Protein AF-A0A914MEF2-F1 (afdb_monomer_lite)

Sequence (233 aa):
MNSDQLFCLLHSEQFFHDALLCRVFDAVESPFDLIRLRRVCKKAAEYVRNKISCVTELDVRRVKFETLSATSTTSSCSLSNSCSADNTCTSAIVEGELWHTHPSGCKVLGRITDLIMEEEDLKEENEKSDKKDPKFRLEILVDEQWTSREIAVLCSLIGEFRINLNRISLDAPIFELIVAKLASIDLDRWFAYQCFVKAVDECQMNAALNKLAAQLQQQQQASSCKLLKKNFP

Secondary structure (DSSP, 8-state):
--HHHHHHHHHS-----HHHHHHHHHT---HHHHHHHTTT-HHHHHHHHHHHHTEEEEEEEEE-HHHHHHTTTTS---------------EEEETTEEEEEPTT--SEEEEEEE-----------------PPP-EEEEEEEETT--HHHHHHHHHHHHHHTTS-SEEEE-HHHHHHHHHHHTT--HHHHHHHHHHHHHHHHHHHHHHHHHHHHHHHHHHHHHHHHHHTTS--

Radius of gyration: 27.35 Å; chains: 1; bounding box: 73×42×95 Å

Foldseek 3Di:
DDLVVVLVVLPPPDDDDLVVVLVVLVPPFALQSLVVQLPRDPSSVVSSLLVLLQEAAEAEEEDAVVVQQVVPVPDDDDPDPDDDPDQDDQWDQGPNDIWGDNSVRAQKTKGKAWPPPPPPDDDDDDDDPPPPRTHIYMYMYHYNPHDPVNLVVVVVSCVSNVNNYPYYHYDPVNVQQVVCVVVVNDVVNVVVVVVVVVVVVVVVVVVVVVVVVVVVVVVVVVVVVVVVVVPDD

Organism: Meloidogyne incognita (NCBI:txid6306)

Structure (mmCIF, N/CA/C/O backbone):
data_AF-A0A914MEF2-F1
#
_entry.id   AF-A0A914MEF2-F1
#
loop_
_atom_site.group_PDB
_atom_site.id
_atom_site.type_symbol
_atom_site.label_atom_id
_atom_site.label_alt_id
_atom_site.label_comp_id
_atom_site.label_asym_id
_atom_site.label_entity_id
_atom_site.label_seq_id
_atom_site.pdbx_PDB_ins_code
_atom_site.Cartn_x
_atom_site.Cartn_y
_atom_site.Cartn_z
_atom_site.occupancy
_atom_site.B_iso_or_equiv
_atom_site.auth_seq_id
_atom_site.auth_comp_id
_atom_site.auth_asym_id
_atom_site.auth_atom_id
_atom_site.pdbx_PDB_model_num
ATOM 1 N N . MET A 1 1 ? -18.423 -10.882 7.258 1.00 49.03 1 MET A N 1
ATOM 2 C CA . MET A 1 1 ? -19.459 -9.887 7.627 1.00 49.03 1 MET A CA 1
ATOM 3 C C . MET A 1 1 ? -19.169 -8.632 6.817 1.00 49.03 1 MET A C 1
ATOM 5 O O . MET A 1 1 ? -18.014 -8.234 6.805 1.00 49.03 1 MET A O 1
ATOM 9 N N . ASN A 1 2 ? -20.124 -8.071 6.070 1.00 56.09 2 ASN A N 1
ATOM 10 C CA . ASN A 1 2 ? -19.832 -6.897 5.231 1.00 56.09 2 ASN A CA 1
ATOM 11 C C . ASN A 1 2 ? -19.679 -5.638 6.114 1.00 56.09 2 ASN A C 1
ATOM 13 O O . ASN A 1 2 ? -20.389 -5.519 7.118 1.00 56.09 2 ASN A O 1
ATOM 17 N N . SER A 1 3 ? -18.772 -4.719 5.769 1.00 59.00 3 SER A N 1
ATOM 18 C CA . SER A 1 3 ? -18.436 -3.543 6.591 1.00 59.00 3 SER A CA 1
ATOM 19 C C . SER A 1 3 ? -19.649 -2.645 6.864 1.00 59.00 3 SER A C 1
ATOM 21 O O . SER A 1 3 ? -19.765 -2.086 7.955 1.00 59.00 3 SER A O 1
ATOM 23 N N . ASP A 1 4 ? -20.617 -2.613 5.948 1.00 64.38 4 ASP A N 1
ATOM 24 C CA . ASP A 1 4 ? -21.873 -1.871 6.109 1.00 64.38 4 ASP A CA 1
ATOM 25 C C . ASP A 1 4 ? -22.799 -2.472 7.187 1.00 64.38 4 ASP A C 1
ATOM 27 O O . ASP A 1 4 ? -23.422 -1.738 7.953 1.00 64.38 4 ASP A O 1
ATOM 31 N N . GLN A 1 5 ? -22.845 -3.803 7.328 1.00 65.94 5 GLN A N 1
ATOM 32 C CA . GLN A 1 5 ? -23.636 -4.458 8.384 1.00 65.94 5 GLN A CA 1
ATOM 33 C C . GLN A 1 5 ? -23.026 -4.220 9.769 1.00 65.94 5 GLN A C 1
ATOM 35 O O . GLN A 1 5 ? -23.741 -4.044 10.756 1.00 65.94 5 GLN A O 1
ATOM 40 N N . LEU A 1 6 ? -21.693 -4.183 9.831 1.00 66.94 6 LEU A N 1
ATOM 41 C CA . LEU A 1 6 ? -20.942 -3.872 11.043 1.00 66.94 6 LEU A CA 1
ATOM 42 C C . LEU A 1 6 ? -21.191 -2.416 11.472 1.00 66.94 6 LEU A C 1
ATOM 44 O O . LEU A 1 6 ? -21.378 -2.145 12.657 1.00 66.94 6 LEU A O 1
ATOM 48 N N . PHE A 1 7 ? -21.300 -1.498 10.508 1.00 67.00 7 PHE A N 1
ATOM 49 C CA . PHE A 1 7 ? -21.634 -0.095 10.755 1.00 67.00 7 PHE A CA 1
ATOM 50 C C . PHE A 1 7 ? -23.023 0.074 11.386 1.00 67.00 7 PHE A C 1
ATOM 52 O O . PHE A 1 7 ? -23.167 0.805 12.365 1.00 67.00 7 PHE A O 1
ATOM 59 N N . CYS A 1 8 ? -24.036 -0.637 10.879 1.00 64.44 8 CYS A N 1
ATOM 60 C CA . CYS A 1 8 ? -25.388 -0.600 11.443 1.00 64.44 8 CYS A CA 1
ATOM 61 C C . CYS A 1 8 ? -25.446 -1.150 12.877 1.00 64.44 8 CYS A C 1
ATOM 63 O O . CYS A 1 8 ? -26.119 -0.564 13.723 1.00 64.44 8 CYS A O 1
ATOM 65 N N . LEU A 1 9 ? -24.714 -2.231 13.167 1.00 66.00 9 LEU A N 1
ATOM 66 C CA . LEU A 1 9 ? -24.670 -2.840 14.503 1.00 66.00 9 LEU A CA 1
ATOM 67 C C . LEU A 1 9 ? -23.956 -1.962 15.538 1.00 66.00 9 LEU A C 1
ATOM 69 O O . LEU A 1 9 ? -24.370 -1.917 16.693 1.00 66.00 9 LEU A O 1
ATOM 73 N N . LEU A 1 10 ? -22.906 -1.240 15.137 1.00 64.44 10 LEU A N 1
ATOM 74 C CA . LEU A 1 10 ? -22.187 -0.328 16.034 1.00 64.44 10 LEU A CA 1
ATOM 75 C C . LEU A 1 10 ? -22.977 0.944 16.364 1.00 64.44 10 LEU A C 1
ATOM 77 O O . LEU A 1 10 ? -22.693 1.586 17.374 1.00 64.44 10 LEU A O 1
ATOM 81 N N . HIS A 1 11 ? -23.940 1.318 15.519 1.00 65.81 11 HIS A N 1
ATOM 82 C CA . HIS A 1 11 ? -24.746 2.525 15.704 1.00 65.81 11 HIS A CA 1
ATOM 83 C C . HIS A 1 11 ? -25.978 2.310 16.594 1.00 65.81 11 HIS A C 1
ATOM 85 O O . HIS A 1 11 ? -26.529 3.281 17.114 1.00 65.81 11 HIS A O 1
ATOM 91 N N . SER A 1 12 ? -26.408 1.061 16.791 1.00 61.50 12 SER A N 1
ATOM 92 C CA . SER A 1 12 ? -27.369 0.714 17.837 1.00 61.50 12 SER A CA 1
ATOM 93 C C . SER A 1 12 ? -26.642 0.662 19.182 1.00 61.50 12 SER A C 1
ATOM 95 O O . SER A 1 12 ? -25.824 -0.227 19.390 1.00 61.50 12 SER A O 1
ATOM 97 N N . GLU A 1 13 ? -26.923 1.605 20.088 1.00 50.75 13 GLU A N 1
ATOM 98 C CA . GLU A 1 13 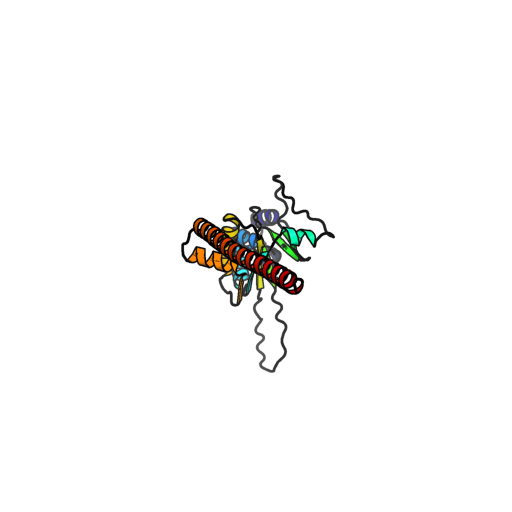? -26.319 1.761 21.430 1.00 50.75 13 GLU A CA 1
ATOM 99 C C . GLU A 1 13 ? -26.626 0.605 22.416 1.00 50.75 13 GLU A C 1
ATOM 101 O O . GLU A 1 13 ? -26.929 0.818 23.589 1.00 50.75 13 GLU A O 1
ATOM 106 N N . GLN A 1 14 ? -26.582 -0.650 21.977 1.00 58.22 14 GLN A N 1
ATOM 107 C CA . GLN A 1 14 ? -26.696 -1.792 22.874 1.00 58.22 14 GLN A CA 1
ATOM 108 C C . GLN A 1 14 ? -25.316 -2.164 23.417 1.00 58.22 14 GLN A C 1
ATOM 110 O O . GLN A 1 14 ? -24.332 -2.223 22.683 1.00 58.22 14 GLN A O 1
ATOM 115 N N . PHE A 1 15 ? -25.269 -2.380 24.734 1.00 57.88 15 PHE A N 1
ATOM 116 C CA . PHE A 1 15 ? -24.113 -2.740 25.556 1.00 57.88 15 PHE A CA 1
ATOM 117 C C . PHE A 1 15 ? -23.362 -3.973 25.020 1.00 57.88 15 PHE A C 1
ATOM 119 O O . PHE A 1 15 ? -23.483 -5.075 25.553 1.00 57.88 15 PHE A O 1
ATOM 126 N N . PHE A 1 16 ? -22.546 -3.816 23.982 1.00 64.75 16 PHE A N 1
ATOM 127 C CA . PHE A 1 16 ? -21.547 -4.824 23.668 1.00 64.75 16 PHE A CA 1
ATOM 128 C C . PHE A 1 16 ? -20.402 -4.697 24.667 1.00 64.75 16 PHE A C 1
ATOM 130 O O . PHE A 1 16 ? -19.783 -3.642 24.810 1.00 64.75 16 PHE A O 1
ATOM 137 N N . HIS A 1 17 ? -20.135 -5.792 25.376 1.00 79.44 17 HIS A N 1
ATOM 138 C CA . HIS A 1 17 ? -18.978 -5.906 26.253 1.00 79.44 17 HIS A CA 1
ATOM 139 C C . HIS A 1 17 ? -17.704 -5.649 25.434 1.00 79.44 17 HIS A C 1
ATOM 141 O O . HIS A 1 17 ? -17.579 -6.174 24.326 1.00 79.44 17 HIS A O 1
ATOM 147 N N . ASP A 1 18 ? -16.747 -4.888 25.974 1.00 79.56 18 ASP A N 1
ATOM 148 C CA . ASP A 1 18 ? -15.552 -4.461 25.222 1.00 79.56 18 ASP A CA 1
ATOM 149 C C . ASP A 1 18 ? -14.784 -5.636 24.586 1.00 79.56 18 ASP A C 1
ATOM 151 O O . ASP A 1 18 ? -14.297 -5.527 23.466 1.00 79.56 18 ASP A O 1
ATOM 155 N N . ALA A 1 19 ? -14.775 -6.805 25.235 1.00 80.38 19 ALA A N 1
ATOM 156 C CA . ALA A 1 19 ? -14.165 -8.021 24.699 1.00 80.38 19 ALA A CA 1
ATOM 157 C C . ALA A 1 19 ? -14.833 -8.539 23.408 1.00 80.38 19 ALA A C 1
ATOM 159 O O . ALA A 1 19 ? -14.150 -9.066 22.533 1.00 80.38 19 ALA A O 1
ATOM 160 N N . LEU A 1 20 ? -16.157 -8.395 23.269 1.00 83.94 20 LEU A N 1
ATOM 161 C CA . LEU A 1 20 ? -16.871 -8.775 22.046 1.00 83.94 20 LEU A CA 1
ATOM 162 C C . LEU A 1 20 ? -16.603 -7.776 20.921 1.00 83.94 20 LEU A C 1
ATOM 164 O O . LEU A 1 20 ? -16.411 -8.195 19.784 1.00 83.94 20 LEU A O 1
ATOM 168 N N . LEU A 1 21 ? -16.533 -6.478 21.239 1.00 83.44 21 LEU A N 1
ATOM 169 C CA . LEU A 1 21 ? -16.164 -5.450 20.263 1.00 83.44 21 LEU A CA 1
ATOM 170 C C . LEU A 1 21 ? -14.757 -5.684 19.719 1.00 83.44 21 LEU A C 1
ATOM 172 O O . LEU A 1 21 ? -14.585 -5.672 18.505 1.00 83.44 21 LEU A O 1
ATOM 176 N N . CYS A 1 22 ? -13.783 -5.973 20.588 1.00 83.88 22 CYS A N 1
ATOM 177 C CA . CYS A 1 22 ? -12.432 -6.316 20.150 1.00 83.88 22 CYS A CA 1
ATOM 178 C C . CYS A 1 22 ? -12.444 -7.510 19.192 1.00 83.88 22 CYS A C 1
ATOM 180 O O . CYS A 1 22 ? -11.892 -7.391 18.111 1.00 83.88 22 CYS A O 1
ATOM 182 N N . ARG A 1 23 ? -13.172 -8.594 19.503 1.00 86.38 23 ARG A N 1
ATOM 183 C CA . ARG A 1 23 ? -13.285 -9.754 18.596 1.00 86.38 23 ARG A CA 1
ATOM 184 C C . ARG A 1 23 ? -13.921 -9.415 17.248 1.00 86.38 23 ARG A C 1
ATOM 186 O O . ARG A 1 23 ? -13.510 -9.944 16.221 1.00 86.38 23 ARG A O 1
ATOM 193 N N . VAL A 1 24 ? -14.933 -8.548 17.240 1.00 87.38 24 VAL A N 1
ATOM 194 C CA . VAL A 1 24 ? -15.559 -8.071 15.997 1.00 87.38 24 VAL A CA 1
ATOM 195 C C . VAL A 1 24 ? -14.571 -7.231 15.185 1.00 87.38 24 VAL A C 1
ATOM 197 O O . VAL A 1 24 ? -14.534 -7.348 13.963 1.00 87.38 24 VAL A O 1
ATOM 200 N N . PHE A 1 25 ? -13.756 -6.406 15.843 1.00 89.75 25 PHE A N 1
ATOM 201 C CA . PHE A 1 25 ? -12.731 -5.603 15.180 1.00 89.75 25 PHE A CA 1
ATOM 202 C C . PHE A 1 25 ? -11.515 -6.433 14.739 1.00 89.75 25 PHE A C 1
ATOM 204 O O . PHE A 1 25 ? -10.909 -6.122 13.713 1.00 89.75 25 PHE A O 1
ATOM 211 N N . ASP A 1 26 ? -11.187 -7.509 15.459 1.00 88.06 26 ASP A N 1
ATOM 212 C CA . ASP A 1 26 ? -10.136 -8.464 15.095 1.00 88.06 26 ASP A CA 1
ATOM 213 C C . ASP A 1 26 ? -10.459 -9.122 13.750 1.00 88.06 26 ASP A C 1
ATOM 215 O O . ASP A 1 26 ? -9.568 -9.253 12.916 1.00 88.06 26 ASP A O 1
ATOM 219 N N . ALA A 1 27 ? -11.742 -9.412 13.497 1.00 86.88 27 ALA A N 1
ATOM 220 C CA . ALA A 1 27 ? -12.235 -9.962 12.233 1.00 86.88 27 ALA A CA 1
ATOM 221 C C . ALA A 1 27 ? -12.152 -8.991 11.035 1.00 86.88 27 ALA A C 1
ATOM 223 O O . ALA A 1 27 ? -12.474 -9.374 9.909 1.00 86.88 27 ALA A O 1
ATOM 224 N N . VAL A 1 28 ? -11.761 -7.728 11.247 1.00 87.50 28 VAL A N 1
ATOM 225 C CA . VAL A 1 28 ? -11.496 -6.783 10.156 1.00 87.50 28 VAL A CA 1
ATOM 226 C C . VAL A 1 28 ? -10.052 -6.955 9.686 1.00 87.50 28 VAL A C 1
ATOM 228 O O . VAL A 1 28 ? -9.107 -6.461 10.314 1.00 87.50 28 VAL A O 1
ATOM 231 N N . GLU A 1 29 ? -9.911 -7.654 8.561 1.00 85.25 29 GLU A N 1
ATOM 232 C CA . GLU A 1 29 ? -8.634 -7.957 7.895 1.00 85.25 29 GLU A CA 1
ATOM 233 C C . GLU A 1 29 ? -8.195 -6.834 6.937 1.00 85.25 29 GLU A C 1
ATOM 235 O O . GLU A 1 29 ? -7.009 -6.530 6.804 1.00 85.25 29 GLU A O 1
ATOM 240 N N . SER A 1 30 ? -9.164 -6.157 6.313 1.00 87.62 30 SER A N 1
ATOM 241 C CA . SER A 1 30 ? -8.917 -5.098 5.333 1.00 87.62 30 SER A CA 1
ATOM 242 C C . SER A 1 30 ? -8.293 -3.851 5.969 1.00 87.62 30 SER A C 1
ATOM 244 O O . SER A 1 30 ? -8.935 -3.211 6.813 1.00 87.62 30 SER A O 1
ATOM 246 N N . PRO A 1 31 ? -7.097 -3.405 5.527 1.00 91.31 31 PRO A N 1
ATOM 247 C CA . PRO A 1 31 ? -6.495 -2.167 6.026 1.00 91.31 31 PRO A CA 1
ATOM 248 C C . PRO A 1 31 ? -7.361 -0.937 5.716 1.00 91.31 31 PRO A C 1
ATOM 250 O O . PRO A 1 31 ? -7.384 0.026 6.484 1.00 91.31 31 PRO A O 1
ATOM 253 N N . PHE A 1 32 ? -8.127 -0.973 4.624 1.00 91.00 32 PHE A N 1
ATOM 254 C CA . PHE A 1 32 ? -9.053 0.097 4.259 1.00 91.00 32 PHE A CA 1
ATOM 255 C C . PHE A 1 32 ? -10.246 0.163 5.210 1.00 91.00 32 PHE A C 1
ATOM 257 O O . PHE A 1 32 ? -10.629 1.251 5.652 1.00 91.00 32 PHE A O 1
ATOM 264 N N . ASP A 1 33 ? -10.815 -0.992 5.557 1.00 90.12 33 ASP A N 1
ATOM 265 C CA . ASP A 1 33 ? -11.936 -1.045 6.490 1.00 90.12 33 ASP A CA 1
ATOM 266 C C . ASP A 1 33 ? -11.494 -0.703 7.912 1.00 90.12 33 ASP A C 1
ATOM 268 O O . ASP A 1 33 ? -12.248 -0.036 8.612 1.00 90.12 33 ASP A O 1
ATOM 272 N N . LEU A 1 34 ? -10.259 -1.023 8.319 1.00 90.62 34 LEU A N 1
ATOM 273 C CA . LEU A 1 34 ? -9.694 -0.540 9.586 1.00 90.62 34 LEU A CA 1
ATOM 274 C C . LEU A 1 34 ? -9.651 0.996 9.642 1.00 90.62 34 LEU A C 1
ATOM 276 O O . LEU A 1 34 ? -10.080 1.600 10.629 1.00 90.62 34 LEU A O 1
ATOM 280 N N . ILE A 1 35 ? -9.206 1.657 8.569 1.00 91.50 35 ILE A N 1
ATOM 281 C CA . ILE A 1 35 ? -9.188 3.128 8.500 1.00 91.50 35 ILE A CA 1
ATOM 282 C C . ILE A 1 35 ? -10.610 3.708 8.562 1.00 91.50 35 ILE A C 1
ATOM 284 O O . ILE A 1 35 ? -10.824 4.742 9.206 1.00 91.50 35 ILE A O 1
ATOM 288 N N . ARG A 1 36 ? -11.592 3.059 7.920 1.00 90.50 36 ARG A N 1
ATOM 289 C CA . ARG A 1 36 ? -13.010 3.460 7.998 1.00 90.50 36 ARG A CA 1
ATOM 290 C C . ARG A 1 36 ? -13.575 3.240 9.402 1.00 90.50 36 ARG A C 1
ATOM 292 O O . ARG A 1 36 ? -14.205 4.149 9.940 1.00 90.50 36 ARG A O 1
ATOM 299 N N . LEU A 1 37 ? -13.290 2.092 10.013 1.00 90.19 37 LEU A N 1
ATOM 300 C CA . LEU A 1 37 ? -13.715 1.705 11.358 1.00 90.19 37 LEU A CA 1
ATOM 301 C C . LEU A 1 37 ? -13.253 2.721 12.408 1.00 90.19 37 LEU A C 1
ATOM 303 O O . LEU A 1 37 ? -14.015 3.091 13.300 1.00 90.19 37 LEU A O 1
ATOM 307 N N . ARG A 1 38 ? -12.043 3.270 12.248 1.00 91.94 38 ARG A N 1
ATOM 308 C CA . ARG A 1 38 ? -11.511 4.330 13.117 1.00 91.94 38 ARG A CA 1
ATOM 309 C C . ARG A 1 38 ? -12.415 5.566 13.206 1.00 91.94 38 ARG A C 1
ATOM 311 O O . ARG A 1 38 ? -12.358 6.287 14.195 1.00 91.94 38 ARG A O 1
ATOM 318 N N . ARG A 1 39 ? -13.229 5.842 12.182 1.00 90.19 39 ARG A N 1
ATOM 319 C CA . ARG A 1 39 ? -14.119 7.016 12.130 1.00 90.19 39 ARG A CA 1
ATOM 320 C C . ARG A 1 39 ? -15.483 6.777 12.786 1.00 90.19 39 ARG A C 1
ATOM 322 O O . ARG A 1 39 ? -16.243 7.729 12.906 1.00 90.19 39 ARG A O 1
ATOM 329 N N . VAL A 1 40 ? -15.791 5.545 13.199 1.00 89.19 40 VAL A N 1
ATOM 330 C CA . VAL A 1 40 ? -17.120 5.165 13.707 1.00 89.19 40 VAL A CA 1
ATOM 331 C C . VAL A 1 40 ? -17.360 5.691 15.121 1.00 89.19 40 VAL A C 1
ATOM 333 O O . VAL A 1 40 ? -18.343 6.379 15.371 1.00 89.19 40 VAL A O 1
ATOM 336 N N . CYS A 1 41 ? -16.466 5.384 16.064 1.00 88.69 41 CYS A N 1
ATOM 337 C CA . CYS A 1 41 ? -16.588 5.820 17.455 1.00 88.69 41 CYS A CA 1
ATOM 338 C C . CYS A 1 41 ? -15.217 5.888 18.145 1.00 88.69 41 CYS A C 1
ATOM 340 O O . CYS A 1 41 ? -14.225 5.361 17.643 1.00 88.69 41 CYS A O 1
ATOM 342 N N . LYS A 1 42 ? -15.148 6.514 19.330 1.00 90.69 42 LYS A N 1
ATOM 343 C CA . LYS A 1 42 ? -13.886 6.682 20.080 1.00 90.69 42 LYS A CA 1
ATOM 344 C C . LYS A 1 42 ? -13.211 5.348 20.424 1.00 90.69 42 LYS A C 1
ATOM 346 O O . LYS A 1 42 ? -11.999 5.243 20.277 1.00 90.69 42 LYS A O 1
ATOM 351 N N . LYS A 1 43 ? -13.993 4.335 20.822 1.00 89.56 43 LYS A N 1
ATOM 352 C CA . LYS A 1 43 ? -13.482 2.992 21.151 1.00 89.56 43 LYS A CA 1
ATOM 353 C C . LYS A 1 43 ? -12.858 2.310 19.934 1.00 89.56 43 LYS A C 1
ATOM 355 O O . LYS A 1 43 ? -11.735 1.827 20.007 1.00 89.56 43 LYS A O 1
ATOM 360 N N . ALA A 1 44 ? -13.556 2.334 18.798 1.00 91.31 44 ALA A N 1
ATOM 361 C CA . ALA A 1 44 ? -13.027 1.830 17.534 1.00 91.31 44 ALA A CA 1
ATOM 362 C C . ALA A 1 44 ? -11.760 2.593 17.119 1.00 91.31 44 ALA A C 1
ATOM 364 O O . ALA A 1 44 ? -10.798 1.992 16.652 1.00 91.31 44 ALA A O 1
ATOM 365 N N . ALA A 1 45 ? -11.725 3.909 17.344 1.00 92.44 45 ALA A N 1
ATOM 366 C CA . ALA A 1 45 ? -10.560 4.716 17.022 1.00 92.44 45 ALA A CA 1
ATOM 367 C C . ALA A 1 45 ? -9.317 4.338 17.840 1.00 92.44 45 ALA A C 1
ATOM 369 O O . ALA A 1 45 ? -8.213 4.290 17.298 1.00 92.44 45 ALA A O 1
ATOM 370 N N . GLU A 1 46 ? -9.498 4.081 19.134 1.00 94.25 46 GLU A N 1
ATOM 371 C CA . GLU A 1 46 ? -8.443 3.625 20.036 1.00 94.25 46 GLU A CA 1
ATOM 372 C C . GLU A 1 46 ? -7.969 2.214 19.688 1.00 94.25 46 GLU A C 1
ATOM 374 O O . GLU A 1 46 ? -6.770 2.007 19.522 1.00 94.25 46 GLU A O 1
ATOM 379 N N . TYR A 1 47 ? -8.901 1.284 19.462 1.00 93.50 47 TYR A N 1
ATOM 380 C CA . TYR A 1 47 ? -8.571 -0.068 19.018 1.00 93.50 47 TYR A CA 1
ATOM 381 C C . TYR A 1 47 ? -7.764 -0.052 17.712 1.00 93.50 47 TYR A C 1
ATOM 383 O O . TYR A 1 47 ? -6.695 -0.654 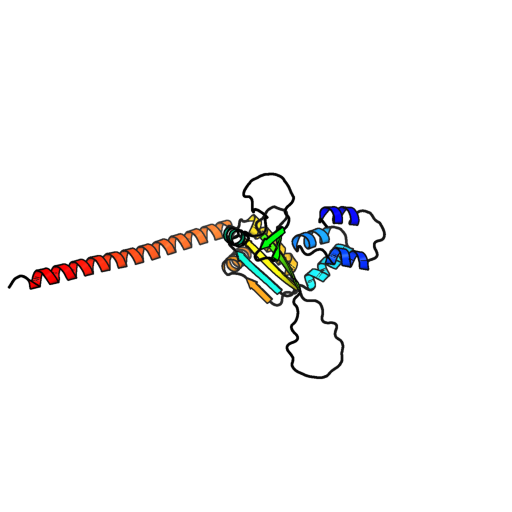17.641 1.00 93.50 47 TYR A O 1
ATOM 391 N N . VAL A 1 48 ? -8.226 0.679 16.689 1.00 94.00 48 VAL A N 1
ATOM 392 C CA . VAL A 1 48 ? -7.523 0.754 15.400 1.00 94.00 48 VAL A CA 1
ATOM 393 C C . VAL A 1 48 ? -6.144 1.387 15.574 1.00 94.00 48 VAL A C 1
ATOM 395 O O . VAL A 1 48 ? -5.188 0.912 14.973 1.00 94.00 48 VAL A O 1
ATOM 398 N N . ARG A 1 49 ? -6.001 2.420 16.416 1.00 94.44 49 ARG A N 1
ATOM 399 C CA . ARG A 1 49 ? -4.689 3.017 16.707 1.00 94.44 49 ARG A CA 1
ATOM 400 C C . ARG A 1 49 ? -3.735 1.995 17.326 1.00 94.44 49 ARG A C 1
ATOM 402 O O . ARG A 1 49 ? -2.590 1.922 16.891 1.00 94.44 49 ARG A O 1
ATOM 409 N N . ASN A 1 50 ? -4.212 1.194 18.278 1.00 92.94 50 ASN A N 1
ATOM 410 C CA . ASN A 1 50 ? -3.416 0.143 18.909 1.00 92.94 50 ASN A CA 1
ATOM 411 C C . ASN A 1 50 ? -3.034 -0.943 17.889 1.00 92.94 50 ASN A C 1
ATOM 413 O O . ASN A 1 50 ? -1.857 -1.269 17.771 1.00 92.94 50 ASN A O 1
ATOM 417 N N . LYS A 1 51 ? -3.980 -1.422 17.069 1.00 92.38 51 LYS A N 1
ATOM 418 C CA . LYS A 1 51 ? -3.704 -2.416 16.014 1.00 92.38 51 LYS A CA 1
ATOM 419 C C . LYS A 1 51 ? -2.689 -1.902 14.985 1.00 92.38 51 LYS A C 1
ATOM 421 O O . LYS A 1 51 ? -1.743 -2.607 14.658 1.00 92.38 51 LYS A O 1
ATOM 426 N N . ILE A 1 52 ? -2.831 -0.655 14.525 1.00 93.69 52 ILE A N 1
ATOM 427 C CA . ILE A 1 52 ? -1.869 -0.012 13.612 1.00 93.69 52 ILE A CA 1
ATOM 428 C C . ILE A 1 52 ? -0.491 0.129 14.270 1.00 93.69 52 ILE A C 1
ATOM 430 O O . ILE A 1 52 ? 0.520 -0.062 13.603 1.00 93.69 52 ILE A O 1
ATOM 434 N N . SER A 1 53 ? -0.426 0.425 15.572 1.00 93.81 53 SER A N 1
ATOM 435 C CA . SER A 1 53 ? 0.850 0.549 16.291 1.00 93.81 53 SER A CA 1
ATOM 436 C C . SER A 1 53 ? 1.642 -0.763 16.371 1.00 93.81 53 SER A C 1
ATOM 438 O O . SER A 1 53 ? 2.857 -0.726 16.550 1.00 93.81 53 SER A O 1
ATOM 440 N N . CYS A 1 54 ? 0.972 -1.903 16.193 1.00 93.62 54 CYS A N 1
ATOM 441 C CA . CYS A 1 54 ? 1.584 -3.227 16.120 1.00 93.62 54 CYS A CA 1
ATOM 442 C C . CYS A 1 54 ? 2.089 -3.584 14.708 1.00 93.62 54 CYS A C 1
ATOM 444 O O . CYS A 1 54 ? 2.736 -4.615 14.531 1.00 93.62 54 CYS A O 1
ATOM 446 N N . VAL A 1 55 ? 1.806 -2.769 13.685 1.00 94.88 55 VAL A N 1
ATOM 447 C CA . VAL A 1 55 ? 2.364 -2.957 12.339 1.00 94.88 55 VAL A CA 1
ATOM 448 C C . VAL A 1 55 ? 3.797 -2.436 12.329 1.00 94.88 55 VAL A C 1
ATOM 450 O O . VAL A 1 55 ? 4.032 -1.235 12.463 1.00 94.88 55 VAL A O 1
ATOM 453 N N . THR A 1 56 ? 4.757 -3.346 12.173 1.00 95.12 56 THR A N 1
ATOM 454 C CA . THR A 1 56 ? 6.192 -3.030 12.219 1.00 95.12 56 THR A CA 1
ATOM 455 C C . THR A 1 56 ? 6.861 -3.121 10.856 1.00 95.12 56 THR A C 1
ATOM 457 O O . THR A 1 56 ? 7.881 -2.477 10.630 1.00 95.12 56 THR A O 1
ATOM 460 N N . GLU A 1 57 ? 6.288 -3.885 9.927 1.00 95.56 57 GLU A N 1
ATOM 461 C CA . GLU A 1 57 ? 6.837 -4.041 8.582 1.00 95.56 57 GLU A CA 1
ATOM 462 C C . GLU A 1 57 ? 5.877 -3.520 7.513 1.00 95.56 57 GLU A C 1
ATOM 464 O O . GLU A 1 57 ? 4.667 -3.729 7.599 1.00 95.56 57 GLU A O 1
ATOM 469 N N . LEU A 1 58 ? 6.430 -2.874 6.488 1.00 95.56 58 LEU A N 1
ATOM 470 C CA . LEU A 1 58 ? 5.701 -2.393 5.318 1.00 95.56 58 LEU A CA 1
ATOM 471 C C . LEU A 1 58 ? 6.378 -2.896 4.042 1.00 95.56 58 LEU A C 1
ATOM 473 O O . LEU A 1 58 ? 7.562 -2.634 3.837 1.00 95.56 58 LEU A O 1
ATOM 477 N N . ASP A 1 59 ? 5.622 -3.561 3.176 1.00 94.69 59 ASP A N 1
ATOM 478 C CA . ASP A 1 59 ? 6.052 -3.931 1.827 1.00 94.69 59 ASP A CA 1
ATOM 479 C C . ASP A 1 59 ? 5.107 -3.315 0.794 1.00 94.69 59 ASP A C 1
ATOM 481 O O . ASP A 1 59 ? 3.889 -3.486 0.878 1.00 94.69 59 ASP A O 1
ATOM 485 N N . VAL A 1 60 ? 5.655 -2.572 -0.168 1.00 93.75 60 VAL A N 1
ATOM 486 C CA . VAL A 1 60 ? 4.876 -1.986 -1.263 1.00 93.75 60 VAL A CA 1
ATOM 487 C C . VAL A 1 60 ? 5.478 -2.404 -2.592 1.00 93.75 60 VAL A C 1
ATOM 489 O O . VAL A 1 60 ? 6.590 -2.000 -2.942 1.00 93.75 60 VAL A O 1
ATOM 492 N N . ARG A 1 61 ? 4.699 -3.170 -3.354 1.00 92.06 61 ARG A N 1
ATOM 493 C CA . ARG A 1 61 ? 5.108 -3.733 -4.639 1.00 92.06 61 ARG A CA 1
ATOM 494 C C . ARG A 1 61 ? 4.250 -3.196 -5.776 1.00 92.06 61 ARG A C 1
ATOM 496 O O . ARG A 1 61 ? 3.039 -3.004 -5.646 1.00 92.06 61 ARG A O 1
ATOM 503 N N . ARG A 1 62 ? 4.887 -2.957 -6.913 1.00 90.12 62 ARG A N 1
ATOM 504 C CA . ARG A 1 62 ? 4.262 -2.630 -8.187 1.00 90.12 62 ARG A CA 1
ATOM 505 C C . ARG A 1 62 ? 4.062 -3.929 -8.952 1.00 90.12 62 ARG A C 1
ATOM 507 O O . ARG A 1 62 ? 5.016 -4.654 -9.216 1.00 90.12 62 ARG A O 1
ATOM 514 N N . VAL A 1 63 ? 2.824 -4.219 -9.332 1.00 88.12 63 VAL A N 1
ATOM 515 C CA . VAL A 1 63 ? 2.478 -5.487 -9.981 1.00 88.12 63 VAL A CA 1
ATOM 516 C C . VAL A 1 63 ? 1.609 -5.241 -11.198 1.00 88.12 63 VAL A C 1
ATOM 518 O O . VAL A 1 63 ? 0.830 -4.299 -11.237 1.00 88.12 63 VAL A O 1
ATOM 521 N N . LYS A 1 64 ? 1.716 -6.101 -12.206 1.00 86.56 64 LYS A N 1
ATOM 522 C CA . LYS A 1 64 ? 0.835 -6.070 -13.368 1.00 86.56 64 LYS A CA 1
ATOM 523 C C . LYS A 1 64 ? -0.401 -6.920 -13.082 1.00 86.56 64 LYS A C 1
ATOM 525 O O . LYS A 1 64 ? -0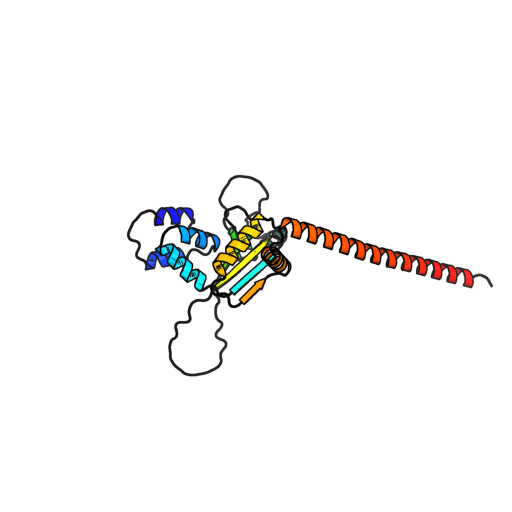.327 -8.147 -13.074 1.00 86.56 64 LYS A O 1
ATOM 530 N N . PHE A 1 65 ? -1.550 -6.304 -12.812 1.00 81.38 65 PHE A N 1
ATOM 531 C CA . PHE A 1 65 ? -2.730 -7.074 -12.383 1.00 81.38 65 PHE A CA 1
ATOM 532 C C . PHE A 1 65 ? -3.278 -8.003 -13.478 1.00 81.38 65 PHE A C 1
ATOM 534 O O . PHE A 1 65 ? -3.851 -9.054 -13.183 1.00 81.38 65 PHE A O 1
ATOM 541 N N . GLU A 1 66 ? -3.022 -7.678 -14.746 1.00 76.12 66 GLU A N 1
ATOM 542 C CA . GLU A 1 66 ? -3.347 -8.528 -15.899 1.00 76.12 66 GLU A CA 1
ATOM 543 C C . GLU A 1 66 ? -2.691 -9.915 -15.800 1.00 76.12 66 GLU A C 1
ATOM 545 O O . GLU A 1 66 ? -3.326 -10.922 -16.112 1.00 76.12 66 GLU A O 1
ATOM 550 N N . THR A 1 67 ? -1.446 -9.994 -15.316 1.00 67.88 67 THR A N 1
ATOM 551 C CA . THR A 1 67 ? -0.728 -11.272 -15.192 1.00 67.88 67 THR A CA 1
ATOM 552 C C . THR A 1 67 ? -1.168 -12.065 -13.971 1.00 67.88 67 THR A C 1
ATOM 554 O O . THR A 1 67 ? -1.236 -13.285 -14.047 1.00 67.88 67 THR A O 1
ATOM 557 N N . LEU A 1 68 ? -1.538 -11.386 -12.879 1.00 66.94 68 LEU A N 1
ATOM 558 C CA . LEU A 1 68 ? -2.079 -12.032 -11.675 1.00 66.94 68 LEU A CA 1
ATOM 559 C C . LEU A 1 68 ? -3.448 -12.680 -11.921 1.00 66.94 68 LEU A C 1
ATOM 561 O O . LEU A 1 68 ? -3.791 -13.683 -11.306 1.00 66.94 68 LEU A O 1
ATOM 565 N N . SER A 1 69 ? -4.228 -12.112 -12.841 1.00 57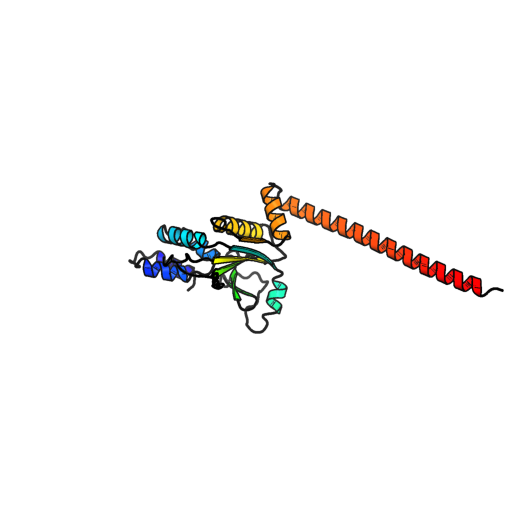.09 69 SER A N 1
ATOM 566 C CA . SER A 1 69 ? -5.532 -12.651 -13.242 1.00 57.09 69 SER A CA 1
ATOM 567 C C . SER A 1 69 ? -5.400 -13.936 -14.061 1.00 57.09 69 SER A C 1
ATOM 569 O O . SER A 1 69 ? -6.258 -14.814 -13.989 1.00 57.09 69 SER A O 1
ATOM 571 N N . ALA A 1 70 ? -4.329 -14.044 -14.853 1.00 48.47 70 ALA A N 1
ATOM 572 C CA . ALA A 1 70 ? -4.102 -15.155 -15.771 1.00 48.47 70 ALA A CA 1
ATOM 573 C C . ALA A 1 70 ? -3.617 -16.433 -15.065 1.00 48.47 70 ALA A C 1
ATOM 575 O O . ALA A 1 70 ? -3.880 -17.529 -15.550 1.00 48.47 70 ALA A O 1
ATOM 576 N N . THR A 1 71 ? -2.951 -16.318 -13.913 1.00 47.16 71 THR A N 1
ATOM 577 C CA . THR A 1 71 ? -2.537 -17.464 -13.083 1.00 47.16 71 THR A CA 1
ATOM 578 C C . THR A 1 71 ? -3.668 -18.039 -12.223 1.00 47.16 71 THR A C 1
ATOM 580 O O . THR A 1 71 ? -3.556 -19.169 -11.755 1.00 47.16 71 THR A O 1
ATOM 583 N N . SER A 1 72 ? -4.782 -17.318 -12.062 1.00 44.59 72 SER A N 1
ATOM 584 C CA . SER A 1 72 ? -5.916 -17.699 -11.201 1.00 44.59 72 SER A CA 1
ATOM 585 C C . SER A 1 72 ? -7.024 -18.492 -11.916 1.00 44.59 72 SER A C 1
ATOM 587 O O . SER A 1 72 ? -8.132 -18.628 -11.395 1.00 44.59 72 SER A O 1
ATOM 589 N N . THR A 1 73 ? -6.774 -19.060 -13.103 1.00 38.31 73 THR A N 1
ATOM 590 C CA . THR A 1 73 ? -7.790 -19.776 -13.909 1.00 38.31 73 THR A CA 1
ATOM 591 C C . THR A 1 73 ? -8.225 -21.152 -13.376 1.00 38.31 73 THR A C 1
ATOM 593 O O . THR A 1 73 ? -8.610 -22.018 -14.157 1.00 38.31 73 THR A O 1
ATOM 596 N N . THR A 1 74 ? -8.265 -21.348 -12.056 1.00 37.97 74 THR A N 1
ATOM 597 C CA . THR A 1 74 ? -9.113 -22.366 -11.405 1.00 37.97 74 THR A CA 1
ATOM 598 C C . THR A 1 74 ? -9.741 -21.874 -10.094 1.00 37.97 74 THR A C 1
ATOM 600 O O . THR A 1 74 ? -9.884 -22.651 -9.161 1.00 37.97 74 THR A O 1
ATOM 603 N N . SER A 1 75 ? -10.152 -20.611 -9.991 1.00 37.75 75 SER A N 1
ATOM 604 C CA . SER A 1 75 ? -11.293 -20.230 -9.138 1.00 37.75 75 SER A CA 1
ATOM 605 C C . SER A 1 75 ? -11.742 -18.805 -9.457 1.00 37.75 75 SER A C 1
ATOM 607 O O . SER A 1 75 ? -11.070 -17.812 -9.216 1.00 37.75 75 SER A O 1
ATOM 609 N N . SER A 1 76 ? -12.918 -18.740 -10.063 1.00 38.16 76 SER A N 1
ATOM 610 C CA . SER A 1 76 ? -13.665 -17.565 -10.500 1.00 38.16 76 SER A CA 1
ATOM 611 C C . SER A 1 76 ? -13.698 -16.378 -9.523 1.00 38.16 76 SER A C 1
ATOM 613 O O . SER A 1 76 ? -14.448 -16.398 -8.551 1.00 38.16 76 SER A O 1
ATOM 615 N N . CYS A 1 77 ? -13.048 -15.280 -9.911 1.00 34.09 77 CYS A N 1
ATOM 616 C CA . CYS A 1 77 ? -13.649 -13.944 -9.928 1.00 34.09 77 CYS A CA 1
ATOM 617 C C . CYS A 1 77 ? -12.975 -13.101 -11.024 1.00 34.09 77 CYS A C 1
ATOM 619 O O . CYS A 1 77 ? -11.788 -12.793 -10.993 1.00 34.09 77 CYS A O 1
ATOM 621 N N . SER A 1 78 ? -13.748 -12.792 -12.061 1.00 37.34 78 SER A N 1
ATOM 622 C CA . SER A 1 78 ? -13.337 -12.001 -13.216 1.00 37.34 78 SER A CA 1
ATOM 623 C C . SER A 1 78 ? -13.073 -10.550 -12.815 1.00 37.34 78 SER A C 1
ATOM 625 O O . SER A 1 78 ? -13.995 -9.853 -12.396 1.00 37.34 78 SER A O 1
ATOM 627 N N . LEU A 1 79 ? -11.842 -10.075 -13.020 1.00 43.59 79 LEU A N 1
ATOM 628 C CA . LEU A 1 79 ? -11.525 -8.649 -13.106 1.00 43.59 79 LEU A CA 1
ATOM 629 C C . LEU A 1 79 ? -12.173 -8.089 -14.382 1.00 43.59 79 LEU A C 1
ATOM 631 O O . LEU A 1 79 ? -11.566 -8.029 -15.449 1.00 43.59 79 LEU A O 1
ATOM 635 N N . SER A 1 80 ? -13.459 -7.752 -14.297 1.00 39.97 80 SER A N 1
ATOM 636 C CA . SER A 1 80 ? -14.201 -7.155 -15.402 1.00 39.97 80 SER A CA 1
ATOM 637 C C . SER A 1 80 ? -13.840 -5.677 -15.541 1.00 39.97 80 SER A C 1
ATOM 639 O O . SER A 1 80 ? -14.264 -4.839 -14.744 1.00 39.97 80 SER A O 1
ATOM 641 N N . ASN A 1 81 ? -13.105 -5.357 -16.608 1.00 41.38 81 ASN A N 1
ATOM 642 C CA . ASN A 1 81 ? -13.079 -4.030 -17.220 1.00 41.38 81 ASN A CA 1
ATOM 643 C C . ASN A 1 81 ? -14.467 -3.736 -17.819 1.00 41.38 81 ASN A C 1
ATOM 645 O O . ASN A 1 81 ? -14.692 -3.894 -19.016 1.00 41.38 81 ASN A O 1
ATOM 649 N N . SER A 1 82 ? -15.421 -3.327 -16.990 1.00 32.47 82 SER A N 1
ATOM 650 C CA . SER A 1 82 ? -16.658 -2.722 -17.476 1.00 32.47 82 SER A CA 1
ATOM 651 C C . SER A 1 82 ? -17.276 -1.848 -16.400 1.00 32.47 82 SER A C 1
ATOM 653 O O . SER A 1 82 ? -17.636 -2.309 -15.321 1.00 32.47 82 SER A O 1
ATOM 655 N N . CYS A 1 83 ? -17.413 -0.572 -16.736 1.00 36.19 83 CYS A N 1
ATOM 656 C CA . CYS A 1 83 ? -18.294 0.387 -16.098 1.00 36.19 83 CYS A CA 1
ATOM 657 C C . CYS A 1 83 ? -19.705 -0.202 -15.924 1.00 36.19 83 CYS A C 1
ATOM 659 O O . CYS A 1 83 ? -20.493 -0.249 -16.864 1.00 36.19 83 CYS A O 1
ATOM 661 N N . SER A 1 84 ? -20.031 -0.659 -14.718 1.00 30.91 84 SER A N 1
ATOM 662 C CA . SER A 1 84 ? -21.395 -0.950 -14.268 1.00 30.91 84 SER A CA 1
ATOM 663 C C . SER A 1 84 ? -21.437 -0.829 -12.748 1.00 30.91 84 SER A C 1
ATOM 665 O O . SER A 1 84 ? -20.554 -1.312 -12.044 1.00 30.91 84 SER A O 1
ATOM 667 N N . ALA A 1 85 ? -22.421 -0.081 -12.265 1.00 39.47 85 ALA A N 1
ATOM 668 C CA . ALA A 1 85 ? -22.546 0.402 -10.900 1.00 39.47 85 ALA A CA 1
ATOM 669 C C . ALA A 1 85 ? -23.090 -0.664 -9.931 1.00 39.47 85 ALA A C 1
ATOM 671 O O . ALA A 1 85 ? -24.129 -0.441 -9.323 1.00 39.47 85 ALA A O 1
ATOM 672 N N . ASP A 1 86 ? -22.375 -1.778 -9.755 1.00 35.22 86 ASP A N 1
ATOM 673 C CA . ASP A 1 86 ? -22.678 -2.762 -8.708 1.00 35.22 86 ASP A CA 1
ATOM 674 C C . ASP A 1 86 ? -21.508 -2.860 -7.709 1.00 35.22 86 ASP A C 1
ATOM 676 O O . ASP A 1 86 ? -20.463 -3.468 -7.945 1.00 35.22 86 ASP A O 1
ATOM 680 N N . ASN A 1 87 ? -21.691 -2.178 -6.575 1.00 43.97 87 ASN A N 1
ATOM 681 C CA . ASN A 1 87 ? -20.742 -1.947 -5.477 1.00 43.97 87 ASN A CA 1
ATOM 682 C C . ASN A 1 87 ? -20.426 -3.204 -4.634 1.00 43.97 87 ASN A C 1
ATOM 684 O O . ASN A 1 87 ? -20.641 -3.184 -3.420 1.00 43.97 87 ASN A O 1
ATOM 688 N N . THR A 1 88 ? -19.975 -4.330 -5.199 1.00 41.59 88 THR A N 1
ATOM 689 C CA . THR A 1 88 ? -19.898 -5.565 -4.376 1.00 41.59 88 THR A CA 1
ATOM 690 C C . THR A 1 88 ? -18.691 -6.478 -4.575 1.00 41.59 88 THR A C 1
ATOM 692 O O . THR A 1 88 ? -18.788 -7.673 -4.315 1.00 41.59 88 THR A O 1
ATOM 695 N N . CYS A 1 89 ? -17.514 -5.949 -4.919 1.00 45.41 89 CYS A N 1
ATOM 696 C CA . CYS A 1 89 ? -16.282 -6.737 -4.781 1.00 45.41 89 CYS A CA 1
ATOM 697 C C . CYS A 1 89 ? -15.148 -5.934 -4.124 1.00 45.41 89 CYS A C 1
ATOM 699 O O . CYS A 1 89 ? -14.405 -5.204 -4.778 1.00 45.41 89 CYS A O 1
ATOM 701 N N . THR A 1 90 ? -15.059 -6.053 -2.794 1.00 61.06 90 THR A N 1
ATOM 702 C CA . THR A 1 90 ? -14.059 -5.417 -1.914 1.00 61.06 90 THR A CA 1
ATOM 703 C C . THR A 1 90 ? -12.799 -6.264 -1.716 1.00 61.06 90 THR A C 1
ATOM 705 O O . THR A 1 90 ? -11.952 -5.939 -0.879 1.00 61.06 90 THR A O 1
ATOM 708 N N . SER A 1 91 ? -12.655 -7.359 -2.465 1.00 58.53 91 SER A N 1
ATOM 709 C CA . SER A 1 91 ? -11.503 -8.244 -2.369 1.00 58.53 91 SER A CA 1
ATOM 710 C C . SER A 1 91 ? -11.129 -8.890 -3.702 1.00 58.53 91 SER A C 1
ATOM 712 O O . SER A 1 91 ? -11.960 -9.062 -4.589 1.00 58.53 91 SER A O 1
ATOM 714 N N . ALA A 1 92 ? -9.853 -9.233 -3.838 1.00 61.81 92 ALA A N 1
ATOM 715 C CA . ALA A 1 92 ? -9.271 -9.962 -4.951 1.00 61.81 92 ALA A CA 1
ATOM 716 C C . ALA A 1 92 ? -8.479 -11.152 -4.399 1.00 61.81 92 ALA A C 1
ATOM 718 O O . ALA A 1 92 ? -7.876 -11.044 -3.335 1.00 61.81 92 ALA A O 1
ATOM 719 N N . ILE A 1 93 ? -8.471 -12.279 -5.112 1.00 64.75 93 ILE A N 1
ATOM 720 C CA . ILE A 1 93 ? -7.578 -13.396 -4.791 1.00 64.75 93 ILE A CA 1
ATOM 721 C C . ILE A 1 93 ? -6.359 -13.279 -5.698 1.00 64.75 93 ILE A C 1
ATOM 723 O O . ILE A 1 93 ? -6.487 -13.321 -6.921 1.00 64.75 93 ILE A O 1
ATOM 727 N N . VAL A 1 94 ? -5.184 -13.121 -5.101 1.00 64.75 94 VAL A N 1
ATOM 728 C CA . VAL A 1 94 ? -3.908 -13.057 -5.820 1.00 64.75 94 VAL A CA 1
ATOM 729 C C . VAL A 1 94 ? -3.017 -14.144 -5.247 1.00 64.75 94 VAL A C 1
ATOM 731 O O . VAL A 1 94 ? -2.812 -14.184 -4.039 1.00 64.75 94 VAL A O 1
ATOM 734 N N . GLU A 1 95 ? -2.547 -15.052 -6.106 1.00 60.12 95 GLU A N 1
ATOM 735 C CA . GLU A 1 95 ? -1.691 -16.189 -5.717 1.00 60.12 95 GLU A CA 1
ATOM 736 C C . GLU A 1 95 ? -2.308 -17.090 -4.623 1.00 60.12 95 GLU A C 1
ATOM 738 O O . GLU A 1 95 ? -1.606 -17.719 -3.840 1.00 60.12 95 GLU A O 1
ATOM 743 N N . GLY A 1 96 ? -3.643 -17.181 -4.581 1.00 60.72 96 GLY A N 1
ATOM 744 C CA . GLY A 1 96 ? -4.375 -17.971 -3.581 1.00 60.72 96 GLY A CA 1
ATOM 745 C C . GLY A 1 96 ? -4.631 -17.244 -2.258 1.00 60.72 96 GLY A C 1
ATOM 746 O O . GLY A 1 96 ? -5.269 -17.807 -1.372 1.00 60.72 96 GLY A O 1
ATOM 747 N N . GLU A 1 97 ? -4.199 -15.990 -2.135 1.00 66.94 97 GLU A N 1
ATOM 748 C CA . GLU A 1 97 ? -4.348 -15.189 -0.925 1.00 66.94 97 GLU A CA 1
ATOM 749 C C . GLU A 1 97 ? -5.417 -14.104 -1.085 1.00 66.94 97 GLU A C 1
ATOM 751 O O . GLU A 1 97 ? -5.621 -13.578 -2.180 1.00 66.94 97 GLU A O 1
ATOM 756 N N . LEU A 1 98 ? -6.111 -13.761 0.006 1.00 74.31 98 LEU A N 1
ATOM 757 C CA . LEU A 1 98 ? -7.141 -12.723 0.012 1.00 74.31 98 LEU A CA 1
ATOM 758 C C . LEU A 1 98 ? -6.509 -11.333 0.139 1.00 74.31 98 LEU A C 1
ATOM 760 O O . LEU A 1 98 ? -5.856 -11.015 1.129 1.00 74.31 98 LEU A O 1
ATOM 764 N N . TRP A 1 99 ? -6.770 -10.487 -0.846 1.00 81.06 99 TRP A N 1
ATOM 765 C CA . TRP A 1 99 ? -6.378 -9.085 -0.875 1.00 81.06 99 TRP A CA 1
ATOM 766 C C . TRP A 1 99 ? -7.612 -8.203 -0.854 1.00 81.06 99 TRP A C 1
ATOM 768 O O . TRP A 1 99 ? -8.625 -8.548 -1.453 1.00 81.06 99 TRP A O 1
ATOM 778 N N . HIS A 1 100 ? -7.539 -7.036 -0.223 1.00 76.94 100 HIS A N 1
ATOM 779 C CA . HIS A 1 100 ? -8.663 -6.103 -0.196 1.00 76.94 100 HIS A CA 1
ATOM 780 C C . HIS A 1 100 ? -8.464 -4.983 -1.205 1.00 76.94 100 HIS A C 1
ATOM 782 O O . HIS A 1 100 ? -7.365 -4.448 -1.301 1.00 76.94 100 HIS A O 1
ATOM 788 N N . THR A 1 101 ? -9.507 -4.617 -1.949 1.00 79.69 101 THR A N 1
ATOM 789 C CA . THR A 1 101 ? -9.479 -3.501 -2.905 1.00 79.69 101 THR A CA 1
ATOM 790 C C . THR A 1 101 ? -9.872 -2.197 -2.217 1.00 79.69 101 THR A C 1
ATOM 792 O O . THR A 1 101 ? -10.727 -2.166 -1.328 1.00 79.69 101 THR A O 1
ATOM 795 N N . HIS A 1 102 ? -9.268 -1.082 -2.633 1.00 79.12 102 HIS A N 1
ATOM 796 C CA . HIS A 1 102 ? -9.701 0.222 -2.138 1.00 79.12 102 HIS A CA 1
ATOM 797 C C . HIS A 1 102 ? -11.153 0.518 -2.587 1.00 79.12 102 HIS A C 1
ATOM 799 O O . HIS A 1 102 ? -11.465 0.389 -3.775 1.00 79.12 102 HIS A O 1
ATOM 805 N N . PRO A 1 103 ? -12.041 1.009 -1.697 1.00 72.25 103 PRO A N 1
ATOM 806 C CA . PRO A 1 103 ? -13.477 1.162 -1.976 1.00 72.25 103 PRO A CA 1
ATOM 807 C C . PRO A 1 103 ? -13.824 2.153 -3.099 1.00 72.25 103 PRO A C 1
ATOM 809 O O . PRO A 1 103 ? -14.951 2.167 -3.578 1.00 72.25 103 PRO A O 1
ATOM 812 N N . SER A 1 104 ? -12.882 2.990 -3.543 1.00 72.31 104 SER A N 1
ATOM 813 C CA . SER A 1 104 ? -13.088 3.888 -4.692 1.00 72.31 104 SER A CA 1
ATOM 814 C C . SER A 1 104 ? -12.893 3.220 -6.060 1.00 72.31 104 SER A C 1
ATOM 816 O O . SER A 1 104 ? -12.837 3.938 -7.060 1.00 72.31 104 SER A O 1
ATOM 818 N N . GLY A 1 105 ? -12.677 1.900 -6.106 1.00 71.38 105 GLY A N 1
ATOM 819 C CA . GLY A 1 105 ? -12.342 1.168 -7.333 1.00 71.38 105 GLY A CA 1
ATOM 820 C C . GLY A 1 105 ? -10.911 1.402 -7.828 1.00 71.38 105 GLY A C 1
ATOM 821 O O . GLY A 1 105 ? -10.612 1.140 -8.988 1.00 71.38 105 GLY A O 1
ATOM 822 N N . CYS A 1 106 ? -10.030 1.933 -6.975 1.00 78.94 106 CYS A N 1
ATOM 823 C CA . CYS A 1 106 ? -8.612 2.070 -7.303 1.00 78.94 106 CYS A CA 1
ATOM 824 C C . CYS A 1 106 ? -7.939 0.701 -7.306 1.00 78.94 106 CYS A C 1
ATOM 826 O O . CYS A 1 106 ? -8.219 -0.127 -6.436 1.00 78.94 106 CYS A O 1
ATOM 828 N N . LYS A 1 107 ? -6.988 0.503 -8.218 1.00 84.50 107 LYS A N 1
ATOM 829 C CA . LYS A 1 107 ? -6.183 -0.715 -8.311 1.00 84.50 107 LYS A CA 1
ATOM 830 C C . LYS A 1 107 ? -5.049 -0.721 -7.277 1.00 84.50 107 LYS A C 1
ATOM 832 O O . LYS A 1 107 ? -3.872 -0.862 -7.601 1.00 84.50 107 LYS A O 1
ATOM 837 N N . VAL A 1 108 ? -5.428 -0.525 -6.016 1.00 85.75 108 VAL A N 1
ATOM 838 C CA . VAL A 1 108 ? -4.564 -0.672 -4.846 1.00 85.75 108 VAL A CA 1
ATOM 839 C C . VAL A 1 108 ? -5.138 -1.795 -4.006 1.00 85.75 108 VAL A C 1
ATOM 841 O O . VAL A 1 108 ? -6.296 -1.728 -3.580 1.00 85.75 108 VAL A O 1
ATOM 844 N N . LEU A 1 109 ? -4.319 -2.813 -3.787 1.00 89.38 109 LEU A N 1
ATOM 845 C CA . LEU A 1 109 ? -4.625 -3.943 -2.934 1.00 89.38 109 LEU A CA 1
ATOM 846 C C . LEU A 1 109 ? -3.860 -3.816 -1.624 1.00 89.38 109 LEU A C 1
ATOM 848 O O . LEU A 1 109 ? -2.714 -3.375 -1.625 1.00 89.38 109 LEU A O 1
ATOM 852 N N . GLY A 1 110 ? -4.482 -4.199 -0.515 1.00 90.19 110 GLY A N 1
ATOM 853 C CA . GLY A 1 110 ? -3.848 -4.159 0.797 1.00 90.19 110 GLY A CA 1
ATOM 854 C C . GLY A 1 110 ? -4.214 -5.365 1.647 1.00 90.19 110 GLY A C 1
ATOM 855 O O . GLY A 1 110 ? -5.359 -5.823 1.613 1.00 90.19 110 GLY A O 1
ATOM 856 N N . ARG A 1 111 ? -3.251 -5.840 2.434 1.00 91.56 111 ARG A N 1
ATOM 857 C CA . ARG A 1 111 ? -3.433 -6.920 3.405 1.00 91.56 111 ARG A CA 1
ATOM 858 C C . ARG A 1 111 ? -2.537 -6.706 4.619 1.00 91.56 111 ARG A C 1
ATOM 860 O O . ARG A 1 111 ? -1.413 -6.231 4.480 1.00 91.56 111 ARG A O 1
ATOM 867 N N . ILE A 1 112 ? -3.037 -7.069 5.797 1.00 92.38 112 ILE A N 1
ATOM 868 C CA . ILE A 1 112 ? -2.245 -7.140 7.026 1.00 92.38 112 ILE A CA 1
ATOM 869 C C . ILE A 1 112 ? -2.060 -8.613 7.386 1.00 92.38 112 ILE A C 1
ATOM 871 O O . ILE A 1 112 ? -3.040 -9.351 7.436 1.00 92.38 112 ILE A O 1
ATOM 875 N N . THR A 1 113 ? -0.818 -9.011 7.643 1.00 91.62 113 THR A N 1
ATOM 876 C CA . THR A 1 113 ? -0.441 -10.394 7.953 1.00 91.62 113 THR A CA 1
ATOM 877 C C . THR A 1 113 ? 0.308 -10.445 9.280 1.00 91.62 113 THR A C 1
ATOM 879 O O . THR A 1 113 ? 1.138 -9.577 9.569 1.00 91.62 113 THR A O 1
ATOM 882 N N . ASP A 1 114 ? 0.042 -11.471 10.079 1.00 90.50 114 ASP A N 1
ATOM 883 C CA . ASP A 1 114 ? 0.736 -11.718 11.341 1.00 90.50 114 ASP A CA 1
ATOM 884 C C . ASP A 1 114 ? 2.181 -12.144 11.070 1.00 90.50 114 ASP A C 1
ATOM 886 O O . ASP A 1 114 ? 2.447 -13.037 10.262 1.00 90.50 114 ASP A O 1
ATOM 890 N N . LEU A 1 115 ? 3.136 -11.521 11.758 1.00 85.62 115 LEU A N 1
ATOM 891 C CA . LEU A 1 115 ? 4.521 -11.973 11.737 1.00 85.62 115 LEU A CA 1
ATOM 892 C C . LEU A 1 115 ? 4.671 -13.076 12.779 1.00 85.62 115 LEU A C 1
ATOM 894 O O . LEU A 1 115 ? 4.868 -12.804 13.966 1.00 85.62 115 LEU A O 1
ATOM 898 N N . ILE A 1 116 ? 4.584 -14.328 12.327 1.00 79.06 116 ILE A N 1
ATOM 899 C CA . ILE A 1 116 ? 4.996 -15.467 13.142 1.00 79.06 116 ILE A CA 1
ATOM 900 C C . ILE A 1 116 ? 6.502 -15.318 13.338 1.00 79.06 116 ILE A C 1
ATOM 902 O O . ILE A 1 116 ? 7.290 -15.470 12.407 1.00 79.06 116 ILE A O 1
ATOM 906 N N . MET A 1 117 ? 6.899 -14.944 14.551 1.00 64.31 117 MET A N 1
ATOM 907 C CA . MET A 1 117 ? 8.298 -15.000 14.932 1.00 64.31 117 MET A CA 1
ATOM 908 C C . MET A 1 117 ? 8.663 -16.471 15.068 1.00 64.31 117 MET A C 1
ATOM 910 O O . MET A 1 117 ? 8.348 -17.075 16.090 1.00 64.31 117 MET A O 1
ATOM 914 N N . GLU A 1 118 ? 9.294 -17.036 14.041 1.00 59.34 118 GLU A N 1
ATOM 915 C CA . GLU A 1 118 ? 10.028 -18.284 14.199 1.00 59.34 118 GLU A CA 1
ATOM 916 C C . GLU A 1 118 ? 11.052 -18.046 15.315 1.00 59.34 118 GLU A C 1
ATOM 918 O O . GLU A 1 118 ? 11.883 -17.135 15.254 1.00 59.34 118 GLU A O 1
ATOM 923 N N . GLU A 1 119 ? 10.869 -18.766 16.418 1.00 57.81 119 GLU A N 1
ATOM 924 C CA . GLU A 1 119 ? 11.812 -18.823 17.524 1.00 57.81 119 GLU A CA 1
ATOM 925 C C . GLU A 1 119 ? 13.078 -19.478 16.967 1.00 57.81 119 GLU A C 1
ATOM 927 O O . GLU A 1 119 ? 13.209 -20.697 16.957 1.00 57.81 119 GLU A O 1
ATOM 932 N N . GLU A 1 120 ? 13.992 -18.679 16.409 1.00 53.66 120 GLU A N 1
ATOM 933 C CA . GLU A 1 120 ? 15.347 -19.162 16.184 1.00 53.66 120 GLU A CA 1
ATOM 934 C C . GLU A 1 120 ? 15.960 -19.414 17.562 1.00 53.66 120 GLU A C 1
ATOM 936 O O . GLU A 1 120 ? 16.313 -18.491 18.303 1.00 53.66 120 GLU A O 1
ATOM 941 N N . ASP A 1 121 ? 16.004 -20.701 17.907 1.00 55.94 121 ASP A N 1
ATOM 942 C CA . ASP A 1 121 ? 16.763 -21.276 19.002 1.00 55.94 121 ASP A CA 1
ATOM 943 C C . ASP A 1 121 ? 18.133 -20.603 19.089 1.00 55.94 121 ASP A C 1
ATOM 945 O O . ASP A 1 121 ? 18.925 -20.710 18.157 1.00 55.94 121 ASP A O 1
ATOM 949 N N . LEU A 1 122 ? 18.417 -19.937 20.213 1.00 52.34 122 LEU A N 1
ATOM 950 C CA . LEU A 1 122 ? 19.697 -19.999 20.923 1.00 52.34 122 LEU A CA 1
ATOM 951 C C . LEU A 1 122 ? 19.624 -19.207 22.249 1.00 52.34 122 LEU A C 1
ATOM 953 O O . LEU A 1 122 ? 19.829 -17.998 22.296 1.00 52.34 122 LEU A O 1
ATOM 957 N N . LYS A 1 123 ? 19.480 -20.000 23.321 1.00 48.72 123 LYS A N 1
ATOM 958 C CA . LYS A 1 123 ? 20.083 -19.871 24.666 1.00 48.72 123 LYS A CA 1
ATOM 959 C C . LYS A 1 123 ? 19.370 -19.070 25.765 1.00 48.72 123 LYS A C 1
ATOM 961 O O . LYS A 1 123 ? 19.459 -17.854 25.860 1.00 48.72 123 LYS A O 1
ATOM 966 N N . GLU A 1 124 ? 18.809 -19.889 26.659 1.00 52.09 124 GLU A N 1
ATOM 967 C CA . GLU A 1 124 ? 19.090 -19.986 28.102 1.00 52.09 124 GLU A CA 1
ATOM 968 C C . GLU A 1 124 ? 18.821 -18.771 29.005 1.00 52.09 124 GLU A C 1
ATOM 970 O O . GLU A 1 124 ? 19.569 -17.801 29.071 1.00 52.09 124 GLU A O 1
ATOM 975 N N . GLU A 1 125 ? 17.774 -18.981 29.809 1.00 55.25 125 GLU A N 1
ATOM 976 C CA . GLU A 1 125 ? 17.656 -18.639 31.228 1.00 55.25 125 GLU A CA 1
ATOM 977 C C . GLU A 1 125 ? 17.732 -17.154 31.609 1.00 55.25 125 GLU A C 1
ATOM 979 O O . GLU A 1 125 ? 18.724 -16.635 32.116 1.00 55.25 125 GLU A O 1
ATOM 984 N N . ASN A 1 126 ? 16.574 -16.499 31.524 1.00 49.25 126 ASN A N 1
ATOM 985 C CA . ASN A 1 126 ? 15.986 -15.887 32.715 1.00 49.25 126 ASN A CA 1
ATOM 986 C C . ASN A 1 126 ? 14.476 -15.712 32.524 1.00 49.25 126 ASN A C 1
ATOM 988 O O . ASN A 1 126 ? 14.023 -14.989 31.638 1.00 49.25 126 ASN A O 1
ATOM 992 N N . GLU A 1 127 ? 13.700 -16.391 33.369 1.00 57.34 127 GLU A N 1
ATOM 993 C CA . GLU A 1 127 ? 12.245 -16.295 33.427 1.00 57.34 127 GLU A CA 1
ATOM 994 C C . GLU A 1 127 ? 11.809 -14.865 33.761 1.00 57.34 127 GLU A C 1
ATOM 996 O O . GLU A 1 127 ? 11.714 -14.444 34.915 1.00 57.34 127 GLU A O 1
ATOM 1001 N N . LYS A 1 128 ? 11.452 -14.122 32.723 1.00 51.47 128 LYS A N 1
ATOM 1002 C CA . LYS A 1 128 ? 10.382 -13.142 32.805 1.00 51.47 128 LYS A CA 1
ATOM 1003 C C . LYS A 1 128 ? 9.519 -13.381 31.585 1.00 51.47 128 LYS A C 1
ATOM 1005 O O . LYS A 1 128 ? 9.978 -13.208 30.463 1.00 51.47 128 LYS A O 1
ATOM 1010 N N . SER A 1 129 ? 8.301 -13.867 31.809 1.00 52.78 129 SER A N 1
ATOM 1011 C CA . SER A 1 129 ? 7.304 -14.088 30.766 1.00 52.78 129 SER A CA 1
ATOM 1012 C C . SER A 1 129 ? 6.871 -12.736 30.184 1.00 52.78 129 SER A C 1
ATOM 1014 O O . SER A 1 129 ? 5.781 -12.240 30.479 1.00 52.78 129 SER A O 1
ATOM 1016 N N . ASP A 1 130 ? 7.746 -12.098 29.415 1.00 60.78 130 ASP A N 1
ATOM 1017 C CA . ASP A 1 130 ? 7.399 -10.946 28.606 1.00 60.78 130 ASP A CA 1
ATOM 1018 C C . ASP A 1 130 ? 6.465 -11.468 27.521 1.00 60.78 130 ASP A C 1
ATOM 1020 O O . ASP A 1 130 ? 6.868 -12.161 26.585 1.00 60.78 130 ASP A O 1
ATOM 1024 N N . LYS A 1 131 ? 5.167 -11.193 27.696 1.00 63.44 131 LYS A N 1
ATOM 1025 C CA . LYS A 1 131 ? 4.183 -11.359 26.629 1.00 63.44 131 LYS A CA 1
ATOM 1026 C C . LYS A 1 131 ? 4.701 -10.564 25.438 1.00 63.44 131 LYS A C 1
ATOM 1028 O O . LYS A 1 131 ? 4.690 -9.339 25.466 1.00 63.44 131 LYS A O 1
ATOM 1033 N N . LYS A 1 132 ? 5.197 -11.270 24.427 1.00 70.69 132 LYS A N 1
ATOM 1034 C CA . LYS A 1 132 ? 5.678 -10.671 23.187 1.00 70.69 132 LYS A CA 1
ATOM 1035 C C . LYS A 1 132 ? 4.497 -9.958 22.538 1.00 70.69 132 LYS A C 1
ATOM 1037 O O . LYS A 1 132 ? 3.487 -10.599 22.243 1.00 70.69 132 LYS A O 1
ATOM 1042 N N . ASP A 1 133 ? 4.605 -8.646 22.368 1.00 79.25 133 ASP A N 1
ATOM 1043 C CA . ASP A 1 133 ? 3.560 -7.877 21.702 1.00 79.25 133 ASP A CA 1
ATOM 1044 C C . ASP A 1 133 ? 3.367 -8.394 20.267 1.00 79.25 133 ASP A C 1
ATOM 1046 O O . ASP A 1 133 ? 4.357 -8.716 19.595 1.00 79.25 133 ASP A O 1
ATOM 1050 N N . PRO A 1 134 ? 2.114 -8.493 19.786 1.00 84.81 134 PRO A N 1
ATOM 1051 C CA . PRO A 1 134 ? 1.840 -8.944 18.431 1.00 84.81 134 PRO A CA 1
ATOM 1052 C C . PRO A 1 134 ? 2.490 -7.992 17.427 1.00 84.81 134 PRO A C 1
ATOM 1054 O O . PRO A 1 134 ? 2.459 -6.771 17.596 1.00 84.81 134 PRO A O 1
ATOM 1057 N N . LYS A 1 135 ? 3.075 -8.562 16.373 1.00 91.06 135 LYS A N 1
ATOM 1058 C CA . LYS A 1 135 ? 3.705 -7.813 15.285 1.00 91.06 135 LYS A CA 1
ATOM 1059 C C . LYS A 1 135 ? 3.051 -8.183 13.970 1.00 91.06 135 LYS A C 1
ATOM 1061 O O . LYS A 1 135 ? 2.850 -9.361 13.684 1.00 91.06 135 LYS A O 1
ATOM 1066 N N . PHE A 1 136 ? 2.763 -7.173 13.164 1.00 93.62 136 PHE A N 1
ATOM 1067 C CA . PHE A 1 136 ? 2.115 -7.340 11.872 1.00 93.62 136 PHE A CA 1
ATOM 1068 C C . PHE A 1 136 ? 2.963 -6.744 10.746 1.00 93.62 136 PHE A C 1
ATOM 1070 O O . PHE A 1 136 ? 3.737 -5.799 10.942 1.00 93.62 136 PHE A O 1
ATOM 1077 N N . ARG A 1 137 ? 2.759 -7.272 9.541 1.00 94.50 137 ARG A N 1
ATOM 1078 C CA . ARG A 1 137 ? 3.254 -6.731 8.277 1.00 94.50 137 ARG A CA 1
ATOM 1079 C C . ARG A 1 137 ? 2.081 -6.202 7.463 1.00 94.50 137 ARG A C 1
ATOM 1081 O O . ARG A 1 137 ? 1.089 -6.904 7.295 1.00 94.50 137 ARG A O 1
ATOM 1088 N N . LEU A 1 138 ? 2.207 -4.989 6.935 1.00 95.19 138 LEU A N 1
ATOM 1089 C CA . LEU A 1 138 ? 1.306 -4.449 5.921 1.00 95.19 138 LEU A CA 1
ATOM 1090 C C . LEU A 1 138 ? 1.922 -4.665 4.538 1.00 95.19 138 LEU A C 1
ATOM 1092 O O . LEU A 1 138 ? 3.021 -4.186 4.267 1.00 95.19 138 LEU A O 1
ATOM 1096 N N . GLU A 1 139 ? 1.193 -5.339 3.659 1.00 94.44 139 GLU A N 1
ATOM 1097 C CA . GLU A 1 139 ? 1.548 -5.493 2.252 1.00 94.44 139 GLU A CA 1
ATOM 1098 C C . GLU A 1 139 ? 0.583 -4.695 1.380 1.00 94.44 139 GLU A C 1
ATOM 1100 O O . GLU A 1 139 ? -0.636 -4.743 1.571 1.00 94.44 139 GLU A O 1
ATOM 1105 N N . ILE A 1 140 ? 1.128 -3.958 0.415 1.00 93.19 140 ILE A N 1
ATOM 1106 C CA . ILE A 1 140 ? 0.363 -3.138 -0.520 1.00 93.19 140 ILE A CA 1
ATOM 1107 C C . ILE A 1 140 ? 0.814 -3.463 -1.943 1.00 93.19 140 ILE A C 1
ATOM 1109 O O . ILE A 1 140 ? 1.992 -3.322 -2.268 1.00 93.19 140 ILE A O 1
ATOM 1113 N N . LEU A 1 141 ? -0.125 -3.842 -2.810 1.00 91.12 141 LEU A N 1
ATOM 1114 C CA . LEU A 1 141 ? 0.133 -3.979 -4.244 1.00 91.12 141 LEU A CA 1
ATOM 1115 C C . LEU A 1 141 ? -0.512 -2.824 -4.991 1.00 91.12 141 LEU A C 1
ATOM 1117 O O . LEU A 1 141 ? -1.677 -2.492 -4.763 1.00 91.12 141 LEU A O 1
ATOM 1121 N N . VAL A 1 142 ? 0.233 -2.240 -5.919 1.00 89.50 142 VAL A N 1
ATOM 1122 C CA . VAL A 1 142 ? -0.264 -1.181 -6.797 1.00 89.50 142 VAL A CA 1
ATOM 1123 C C . VAL A 1 142 ? -0.097 -1.617 -8.242 1.00 89.50 142 VAL A C 1
ATOM 1125 O O . VAL A 1 142 ? 0.961 -2.131 -8.611 1.00 89.50 142 VAL A O 1
ATOM 1128 N N . ASP A 1 143 ? -1.134 -1.420 -9.056 1.00 87.06 143 ASP A N 1
ATOM 1129 C CA . ASP A 1 143 ? -1.079 -1.786 -10.471 1.00 87.06 143 ASP A CA 1
ATOM 1130 C C . ASP A 1 143 ? 0.018 -1.023 -11.228 1.00 87.06 143 ASP A C 1
ATOM 1132 O O . ASP A 1 143 ? 0.340 0.134 -10.940 1.00 87.06 143 ASP A O 1
ATOM 1136 N N . GLU A 1 144 ? 0.577 -1.674 -12.244 1.00 84.06 144 GLU A N 1
ATOM 1137 C CA . GLU A 1 144 ? 1.640 -1.123 -13.077 1.00 84.06 144 GLU A CA 1
ATOM 1138 C C . GLU A 1 144 ? 1.191 0.160 -13.804 1.00 84.06 144 GLU A C 1
ATOM 1140 O O . GLU A 1 144 ? 2.009 1.062 -14.031 1.00 84.06 144 GLU A O 1
ATOM 1145 N N . GLN A 1 145 ? -0.103 0.239 -14.135 1.00 81.50 145 GLN A N 1
ATOM 1146 C CA . GLN A 1 145 ? -0.770 1.365 -14.791 1.00 81.50 145 GLN A CA 1
ATOM 1147 C C . GLN A 1 145 ? -1.426 2.313 -13.775 1.00 81.50 145 GLN A C 1
ATOM 1149 O O . GLN A 1 145 ? -2.598 2.670 -13.908 1.00 81.50 145 GLN A O 1
ATOM 1154 N N . TRP A 1 146 ? -0.681 2.709 -12.743 1.00 80.69 146 TRP A N 1
ATOM 1155 C CA . TRP A 1 146 ? -1.205 3.598 -11.714 1.00 80.69 146 TRP A CA 1
ATOM 1156 C C . TRP A 1 146 ? -1.598 4.989 -12.237 1.00 80.69 146 TRP A C 1
ATOM 1158 O O . TRP A 1 146 ? -1.066 5.534 -13.204 1.00 80.69 146 TRP A O 1
ATOM 1168 N N . THR A 1 147 ? -2.524 5.602 -11.525 1.00 80.56 147 THR A N 1
ATOM 1169 C CA . THR A 1 147 ? -3.063 6.940 -11.730 1.00 80.56 147 THR A CA 1
ATOM 1170 C C . THR A 1 147 ? -2.727 7.809 -10.524 1.00 80.56 147 THR A C 1
ATOM 1172 O O . THR A 1 147 ? -2.433 7.317 -9.431 1.00 80.56 147 THR A O 1
ATOM 1175 N N . SER A 1 148 ? -2.840 9.130 -10.668 1.00 76.38 148 SER A N 1
ATOM 1176 C CA . SER A 1 148 ? -2.650 10.065 -9.549 1.00 76.38 148 SER A CA 1
ATOM 1177 C C . SER A 1 148 ? -3.565 9.765 -8.352 1.00 76.38 148 SER A C 1
ATOM 1179 O O . SER A 1 148 ? -3.172 9.982 -7.204 1.00 76.38 148 SER A O 1
ATOM 1181 N N . ARG A 1 149 ? -4.761 9.205 -8.597 1.00 81.44 149 ARG A N 1
ATOM 1182 C CA . ARG A 1 149 ? -5.688 8.770 -7.545 1.00 81.44 149 ARG A CA 1
ATOM 1183 C C . ARG A 1 149 ? -5.141 7.576 -6.757 1.00 81.44 149 ARG A C 1
ATOM 1185 O O . ARG A 1 149 ? -5.212 7.595 -5.532 1.00 81.44 149 ARG A O 1
ATOM 1192 N N . GLU A 1 150 ? -4.577 6.570 -7.424 1.00 84.25 150 GLU A N 1
ATOM 1193 C CA . GLU A 1 150 ? -3.969 5.406 -6.755 1.00 84.25 150 GLU A CA 1
ATOM 1194 C C . GLU A 1 150 ? -2.746 5.805 -5.931 1.00 84.25 150 GLU A C 1
ATOM 1196 O O . GLU A 1 150 ? -2.603 5.355 -4.796 1.00 84.25 150 GLU A O 1
ATOM 1201 N N . ILE A 1 151 ? -1.930 6.736 -6.436 1.00 82.25 151 ILE A N 1
ATOM 1202 C CA . ILE A 1 151 ? -0.809 7.295 -5.671 1.00 82.25 151 ILE A CA 1
ATOM 1203 C C . ILE A 1 151 ? -1.299 8.037 -4.423 1.00 82.25 151 ILE A C 1
ATOM 1205 O O . ILE A 1 151 ? -0.730 7.871 -3.346 1.00 82.25 151 ILE A O 1
ATOM 1209 N N . ALA A 1 152 ? -2.385 8.810 -4.514 1.00 83.00 152 ALA A N 1
ATOM 1210 C CA . ALA A 1 152 ? -2.956 9.484 -3.348 1.00 83.00 152 ALA A CA 1
ATOM 1211 C C . ALA A 1 152 ? -3.464 8.491 -2.284 1.00 83.00 152 ALA A C 1
ATOM 1213 O O . ALA A 1 152 ? -3.258 8.710 -1.086 1.00 83.00 152 ALA A O 1
ATOM 1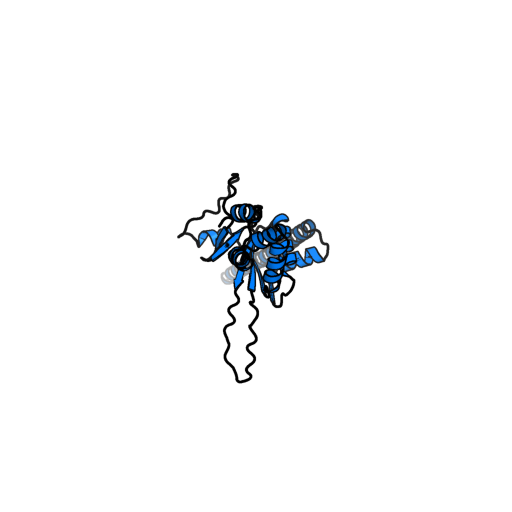214 N N . VAL A 1 153 ? -4.088 7.387 -2.709 1.00 87.19 153 VAL A N 1
ATOM 1215 C CA . VAL A 1 153 ? -4.517 6.298 -1.816 1.00 87.19 153 VAL A CA 1
ATOM 1216 C C . VAL A 1 153 ? -3.309 5.633 -1.156 1.00 87.19 153 VAL A C 1
ATOM 1218 O O . VAL A 1 153 ? -3.296 5.484 0.065 1.00 87.19 153 VAL A O 1
ATOM 1221 N N . LEU A 1 154 ? -2.275 5.300 -1.934 1.00 88.62 154 LEU A N 1
ATOM 1222 C CA . LEU A 1 154 ? -1.032 4.720 -1.429 1.00 88.62 154 LEU A CA 1
ATOM 1223 C C . LEU A 1 154 ? -0.375 5.627 -0.382 1.00 88.62 154 LEU A C 1
ATOM 1225 O O . LEU A 1 154 ? -0.078 5.182 0.724 1.00 88.62 154 LEU A O 1
ATOM 1229 N N . CYS A 1 155 ? -0.184 6.911 -0.694 1.00 86.00 155 CYS A N 1
ATOM 1230 C CA . CYS A 1 155 ? 0.393 7.871 0.245 1.00 86.00 155 CYS A CA 1
ATOM 1231 C C . CYS A 1 155 ? -0.448 8.004 1.518 1.00 86.00 155 CYS A C 1
ATOM 1233 O O . CYS A 1 155 ? 0.112 8.163 2.601 1.00 86.00 155 CYS A O 1
ATOM 1235 N N . SER A 1 156 ? -1.777 7.927 1.397 1.00 87.38 156 SER A N 1
ATOM 1236 C CA . SER A 1 156 ? -2.673 7.950 2.553 1.00 87.38 156 SER A CA 1
ATOM 1237 C C . SER A 1 156 ? -2.454 6.720 3.432 1.00 87.38 156 SER A C 1
ATOM 1239 O O . SER A 1 156 ? -2.220 6.881 4.623 1.00 87.38 156 SER A O 1
ATOM 1241 N N . LEU A 1 157 ? -2.429 5.513 2.855 1.00 90.12 157 LEU A N 1
ATOM 1242 C CA . LEU A 1 157 ? -2.126 4.277 3.588 1.00 90.12 157 LEU A CA 1
ATOM 1243 C C . LEU A 1 157 ? -0.772 4.349 4.300 1.00 90.12 157 LEU A C 1
ATOM 1245 O O . LEU A 1 157 ? -0.700 4.133 5.507 1.00 90.12 157 LEU A O 1
ATOM 1249 N N . ILE A 1 158 ? 0.294 4.709 3.581 1.00 89.94 158 ILE A N 1
ATOM 1250 C CA . ILE A 1 158 ? 1.633 4.848 4.170 1.00 89.94 158 ILE A CA 1
ATOM 1251 C C . ILE A 1 158 ? 1.601 5.871 5.315 1.00 89.94 158 ILE A C 1
ATOM 1253 O O . ILE A 1 158 ? 2.171 5.638 6.377 1.00 89.94 158 ILE A O 1
ATOM 1257 N N . GLY A 1 159 ? 0.896 6.990 5.130 1.00 89.25 159 GLY A N 1
ATOM 1258 C CA . GLY A 1 159 ? 0.726 8.021 6.152 1.00 89.25 159 GLY A CA 1
ATOM 1259 C C . GLY A 1 159 ? 0.057 7.525 7.436 1.00 89.25 159 GLY A C 1
ATOM 1260 O O . GLY A 1 159 ? 0.421 7.993 8.514 1.00 89.25 159 GLY A O 1
ATOM 1261 N N . GLU A 1 160 ? -0.873 6.575 7.330 1.00 91.06 160 GLU A N 1
ATOM 1262 C CA . GLU A 1 160 ? -1.575 5.982 8.472 1.00 91.06 160 GLU A CA 1
ATOM 1263 C C . GLU A 1 160 ? -0.726 4.951 9.221 1.00 91.06 160 GLU A C 1
ATOM 1265 O O . GLU A 1 160 ? -0.722 4.935 10.450 1.00 91.06 160 GLU A O 1
ATOM 1270 N N . PHE A 1 161 ? 0.015 4.110 8.495 1.00 93.44 161 PHE A N 1
ATOM 1271 C CA . PHE A 1 161 ? 0.728 2.963 9.067 1.00 93.44 161 PHE A CA 1
ATOM 1272 C C . PHE A 1 161 ? 2.203 3.225 9.406 1.00 93.44 161 PHE A C 1
ATOM 1274 O O . PHE A 1 161 ? 2.858 2.372 9.993 1.00 93.44 161 PHE A O 1
ATOM 1281 N N . ARG A 1 162 ? 2.742 4.415 9.114 1.00 90.44 162 ARG A N 1
ATOM 1282 C CA . ARG A 1 162 ? 4.159 4.761 9.359 1.00 90.44 162 ARG A CA 1
ATOM 1283 C C . ARG A 1 162 ? 4.597 4.873 10.827 1.00 90.44 162 ARG A C 1
ATOM 1285 O O . ARG A 1 162 ? 5.732 5.265 11.069 1.00 90.44 162 ARG A O 1
ATOM 1292 N N . ILE A 1 163 ? 3.714 4.629 11.796 1.00 89.56 163 ILE A N 1
ATOM 1293 C CA . ILE A 1 163 ? 3.927 5.022 13.199 1.00 89.56 163 ILE A CA 1
ATOM 1294 C C . ILE A 1 163 ? 5.109 4.270 13.831 1.00 89.56 16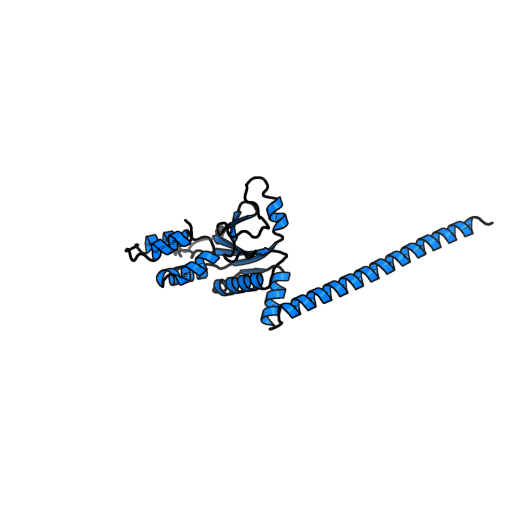3 ILE A C 1
ATOM 1296 O O . ILE A 1 163 ? 5.976 4.914 14.411 1.00 89.56 163 ILE A O 1
ATOM 1300 N N . ASN A 1 164 ? 5.161 2.941 13.689 1.00 91.25 164 ASN A N 1
ATOM 1301 C CA . ASN A 1 164 ? 6.131 2.070 14.371 1.00 91.25 164 ASN A CA 1
ATOM 1302 C C . ASN A 1 164 ? 6.888 1.143 13.399 1.00 91.25 164 ASN A C 1
ATOM 1304 O O . ASN A 1 164 ? 7.258 0.022 13.750 1.00 91.25 164 ASN A O 1
ATOM 1308 N N . LEU A 1 165 ? 7.115 1.598 12.163 1.00 92.31 165 LEU A N 1
ATOM 1309 C CA . LEU A 1 165 ? 7.794 0.784 11.155 1.00 92.31 165 LEU A CA 1
ATOM 1310 C C . LEU A 1 165 ? 9.292 0.655 11.458 1.00 92.31 165 LEU A C 1
ATOM 1312 O O . LEU A 1 165 ? 9.989 1.658 11.601 1.00 92.31 165 LEU A O 1
ATOM 1316 N N . ASN A 1 166 ? 9.796 -0.578 11.496 1.00 93.75 166 ASN A N 1
ATOM 1317 C CA . ASN A 1 166 ? 11.223 -0.887 11.608 1.00 93.75 166 ASN A CA 1
ATOM 1318 C C . ASN A 1 166 ? 11.824 -1.422 10.295 1.00 93.75 166 ASN A C 1
ATOM 1320 O O . ASN A 1 166 ? 13.032 -1.312 10.092 1.00 93.75 166 ASN A O 1
ATOM 1324 N N . ARG A 1 167 ? 10.995 -1.954 9.388 1.00 93.06 167 ARG A N 1
ATOM 1325 C CA . ARG A 1 167 ? 11.400 -2.444 8.067 1.00 93.06 167 ARG A CA 1
ATOM 1326 C C . ARG A 1 167 ? 10.433 -1.941 7.004 1.00 93.06 167 ARG A C 1
ATOM 1328 O O . ARG A 1 167 ? 9.221 -2.115 7.116 1.00 93.06 167 ARG A O 1
ATOM 1335 N N . ILE A 1 168 ? 10.989 -1.340 5.958 1.00 93.62 168 ILE A N 1
ATOM 1336 C CA . ILE A 1 168 ? 10.247 -0.849 4.799 1.00 93.62 168 ILE A CA 1
ATOM 1337 C C . ILE A 1 168 ? 10.902 -1.425 3.543 1.00 93.62 168 ILE A C 1
ATOM 1339 O O . ILE A 1 168 ? 12.110 -1.292 3.358 1.00 93.62 168 ILE A O 1
ATOM 1343 N N . SER A 1 169 ? 10.099 -2.058 2.697 1.00 94.31 169 SER A N 1
ATOM 1344 C CA . SER A 1 169 ? 10.471 -2.567 1.379 1.00 94.31 169 SER A CA 1
ATOM 1345 C C . SER A 1 169 ? 9.587 -1.886 0.339 1.00 94.31 169 SER A C 1
ATOM 1347 O O . SER A 1 169 ? 8.370 -1.832 0.501 1.00 94.31 169 SER A O 1
ATOM 1349 N N . LEU A 1 170 ? 10.200 -1.289 -0.682 1.00 92.56 170 LEU A N 1
ATOM 1350 C CA . LEU A 1 170 ? 9.511 -0.548 -1.738 1.00 92.56 170 LEU A CA 1
ATOM 1351 C C . LEU A 1 170 ? 10.161 -0.883 -3.075 1.00 92.56 170 LEU A C 1
ATOM 1353 O O . LEU A 1 170 ? 11.388 -0.810 -3.188 1.00 92.56 170 LEU A O 1
ATOM 1357 N N . ASP A 1 171 ? 9.357 -1.142 -4.104 1.00 90.50 171 ASP A N 1
ATOM 1358 C CA . ASP A 1 171 ? 9.906 -1.211 -5.457 1.00 90.50 171 ASP A CA 1
ATOM 1359 C C . ASP A 1 171 ? 10.455 0.154 -5.890 1.00 90.50 171 ASP A C 1
ATOM 1361 O O . ASP A 1 171 ? 9.887 1.209 -5.581 1.00 90.50 171 ASP A O 1
ATOM 1365 N N . ALA A 1 172 ? 11.538 0.140 -6.670 1.00 86.12 172 ALA A N 1
ATOM 1366 C CA . ALA A 1 172 ? 12.223 1.357 -7.110 1.00 86.12 172 ALA A CA 1
ATOM 1367 C C . ALA A 1 172 ? 11.283 2.414 -7.741 1.00 86.12 172 ALA A C 1
ATOM 1369 O O . ALA A 1 172 ? 11.351 3.571 -7.322 1.00 86.12 172 ALA A O 1
ATOM 1370 N N . PRO A 1 173 ? 10.330 2.064 -8.636 1.00 84.31 173 PRO A N 1
ATOM 1371 C CA . PRO A 1 173 ? 9.405 3.051 -9.200 1.00 84.31 173 PRO A CA 1
ATOM 1372 C C . PRO A 1 173 ? 8.482 3.704 -8.157 1.00 84.31 173 PRO A C 1
ATOM 1374 O O . PRO A 1 173 ? 8.078 4.853 -8.325 1.00 84.31 173 PRO A O 1
ATOM 1377 N N . ILE A 1 174 ? 8.125 2.987 -7.084 1.00 84.88 174 ILE A N 1
ATOM 1378 C CA . ILE A 1 174 ? 7.305 3.530 -5.988 1.00 84.88 174 ILE A CA 1
ATOM 1379 C C . ILE A 1 174 ? 8.135 4.515 -5.171 1.00 84.88 174 ILE A C 1
ATOM 1381 O O . ILE A 1 174 ? 7.670 5.613 -4.855 1.00 84.88 174 ILE A O 1
ATOM 1385 N N . PHE A 1 175 ? 9.370 4.133 -4.844 1.00 85.06 175 PHE A N 1
ATOM 1386 C CA . PHE A 1 175 ? 10.288 4.989 -4.105 1.00 85.06 175 PHE A CA 1
ATOM 1387 C C . PHE A 1 175 ? 10.553 6.306 -4.848 1.00 85.06 175 PHE A C 1
ATOM 1389 O O . PHE A 1 175 ? 10.446 7.375 -4.248 1.00 85.06 175 PHE A O 1
ATOM 1396 N N . GLU A 1 176 ? 10.804 6.247 -6.159 1.00 82.75 176 GLU A N 1
ATOM 1397 C CA . GLU A 1 176 ? 10.963 7.429 -7.015 1.00 82.75 176 GLU A CA 1
ATOM 1398 C C . GLU A 1 176 ? 9.776 8.394 -6.915 1.00 82.75 176 GLU A C 1
ATOM 1400 O O . GLU A 1 176 ? 9.966 9.599 -6.747 1.00 82.75 176 GLU A O 1
ATOM 1405 N N . LEU A 1 177 ? 8.545 7.876 -6.956 1.00 78.81 177 LEU A N 1
ATOM 1406 C CA . LEU A 1 177 ? 7.340 8.697 -6.833 1.00 78.81 177 LEU A CA 1
ATOM 1407 C C . LEU A 1 177 ? 7.205 9.354 -5.462 1.00 78.81 177 LEU A C 1
ATOM 1409 O O . LEU A 1 177 ? 6.817 10.521 -5.374 1.00 78.81 177 LEU A O 1
ATOM 1413 N N . ILE A 1 178 ? 7.523 8.624 -4.392 1.00 75.62 178 ILE A N 1
ATOM 1414 C CA . ILE A 1 178 ? 7.514 9.174 -3.034 1.00 75.62 178 ILE A CA 1
ATOM 1415 C C . ILE A 1 178 ? 8.548 10.301 -2.931 1.00 75.62 178 ILE A C 1
ATOM 1417 O O . ILE A 1 178 ? 8.222 11.378 -2.433 1.00 75.62 178 ILE A O 1
ATOM 1421 N N . VAL A 1 179 ? 9.762 10.096 -3.450 1.00 78.56 179 VAL A N 1
ATOM 1422 C CA . VAL A 1 179 ? 10.821 11.117 -3.464 1.00 78.56 179 VAL A CA 1
ATOM 1423 C C . VAL A 1 179 ? 10.410 12.333 -4.291 1.00 78.56 179 VAL A C 1
ATOM 1425 O O . VAL A 1 179 ? 10.552 13.456 -3.811 1.00 78.56 179 VAL A O 1
ATOM 1428 N N . ALA A 1 180 ? 9.841 12.143 -5.484 1.00 75.50 180 ALA A N 1
ATOM 1429 C CA . ALA A 1 180 ? 9.338 13.239 -6.310 1.00 75.50 180 ALA A CA 1
ATOM 1430 C C . ALA A 1 180 ? 8.266 14.051 -5.568 1.00 75.50 180 ALA A C 1
ATOM 1432 O O . ALA A 1 180 ? 8.321 15.284 -5.529 1.00 75.50 180 ALA A O 1
ATOM 1433 N N . LYS A 1 181 ? 7.336 13.361 -4.894 1.00 71.12 181 LYS A N 1
ATOM 1434 C CA . LYS A 1 181 ? 6.298 14.005 -4.086 1.00 71.12 181 LYS A CA 1
ATOM 1435 C C . LYS A 1 181 ? 6.883 14.788 -2.907 1.00 71.12 181 LYS A C 1
ATOM 1437 O O . LYS A 1 181 ? 6.429 15.902 -2.646 1.00 71.12 181 LYS A O 1
ATOM 1442 N N . LEU A 1 182 ? 7.880 14.238 -2.210 1.00 67.44 182 LEU A N 1
ATOM 1443 C CA . LEU A 1 182 ? 8.576 14.908 -1.103 1.00 67.44 182 LEU A CA 1
ATOM 1444 C C . LEU A 1 182 ? 9.411 16.104 -1.576 1.00 67.44 182 LEU A C 1
ATOM 1446 O O . LEU A 1 182 ? 9.472 17.120 -0.888 1.00 67.44 182 LEU A O 1
ATOM 1450 N N . ALA A 1 183 ? 9.983 16.029 -2.776 1.00 72.38 183 ALA A N 1
ATOM 1451 C CA . ALA A 1 183 ? 10.703 17.125 -3.416 1.00 72.38 183 ALA A CA 1
ATOM 1452 C C . ALA A 1 183 ? 9.779 18.265 -3.892 1.00 72.38 183 ALA A C 1
ATOM 1454 O O . ALA A 1 183 ? 10.243 19.201 -4.540 1.00 72.38 183 ALA A O 1
ATOM 1455 N N . SER A 1 184 ? 8.476 18.202 -3.582 1.00 71.50 184 SER A N 1
ATOM 1456 C CA . SER A 1 184 ? 7.457 19.146 -4.062 1.00 71.50 184 SER A CA 1
ATOM 1457 C C . SER A 1 184 ? 7.417 19.253 -5.591 1.00 71.50 184 SER A C 1
ATOM 1459 O O . SER A 1 184 ? 6.997 20.270 -6.141 1.00 71.50 184 SER A O 1
ATOM 1461 N N . ILE A 1 185 ? 7.855 18.201 -6.288 1.00 71.81 185 ILE A N 1
ATOM 1462 C CA . ILE A 1 185 ? 7.709 18.094 -7.732 1.00 71.81 185 ILE A CA 1
ATOM 1463 C C . ILE A 1 185 ? 6.269 17.655 -7.983 1.00 71.81 185 ILE A C 1
ATOM 1465 O O . ILE A 1 185 ? 5.807 16.645 -7.444 1.00 71.81 185 ILE A O 1
ATOM 1469 N N . ASP A 1 186 ? 5.541 18.425 -8.790 1.00 73.19 186 ASP A N 1
ATOM 1470 C CA . ASP A 1 186 ? 4.221 18.006 -9.250 1.00 73.19 186 ASP A CA 1
ATOM 1471 C C . ASP A 1 186 ? 4.332 16.648 -9.940 1.00 73.19 186 ASP A C 1
ATOM 1473 O O . ASP A 1 186 ? 5.174 16.457 -10.820 1.00 73.19 186 ASP A O 1
ATOM 1477 N N . LEU A 1 187 ? 3.461 15.711 -9.562 1.00 66.50 187 LEU A N 1
ATOM 1478 C CA . LEU A 1 187 ? 3.459 14.364 -10.133 1.00 66.50 187 LEU A CA 1
ATOM 1479 C C . LEU A 1 187 ? 3.341 14.417 -11.661 1.00 66.50 187 LEU A C 1
ATOM 1481 O O . LEU A 1 187 ? 4.041 13.681 -12.343 1.00 66.50 187 LEU A O 1
ATOM 1485 N N . ASP A 1 188 ? 2.559 15.352 -12.202 1.00 70.38 188 ASP A N 1
ATOM 1486 C CA . ASP A 1 188 ? 2.428 15.556 -13.648 1.00 70.38 188 ASP A CA 1
ATOM 1487 C C . ASP A 1 188 ? 3.761 15.951 -14.307 1.00 70.38 188 ASP A C 1
ATOM 1489 O O . ASP A 1 188 ? 4.098 15.469 -15.389 1.00 70.38 188 ASP A O 1
ATOM 1493 N N . ARG A 1 189 ? 4.569 16.785 -13.635 1.00 71.44 189 ARG A N 1
ATOM 1494 C CA . ARG A 1 189 ? 5.913 17.162 -14.107 1.00 71.44 189 ARG A CA 1
ATOM 1495 C C . ARG A 1 189 ? 6.893 16.003 -13.993 1.00 71.44 189 ARG A C 1
ATOM 1497 O O . ARG A 1 189 ? 7.724 15.830 -14.880 1.00 71.44 189 ARG A O 1
ATOM 1504 N N . TRP A 1 190 ? 6.787 15.208 -12.932 1.00 74.50 190 TRP A N 1
ATOM 1505 C CA . TRP A 1 190 ? 7.575 13.989 -12.775 1.00 74.50 190 TRP A CA 1
ATOM 1506 C C . TRP A 1 190 ? 7.258 12.966 -13.874 1.00 74.50 190 TRP A C 1
ATOM 1508 O O . TRP A 1 190 ? 8.173 12.441 -14.504 1.00 74.50 190 TRP A O 1
ATOM 1518 N N . PHE A 1 191 ? 5.977 12.742 -14.179 1.00 68.69 191 PHE A N 1
ATOM 1519 C CA . PHE A 1 191 ? 5.560 11.884 -15.288 1.00 68.69 191 PHE A CA 1
ATOM 1520 C C . PHE A 1 191 ? 6.086 12.402 -16.630 1.00 68.69 191 PHE A C 1
ATOM 1522 O O . PHE A 1 191 ? 6.645 11.627 -17.404 1.00 68.69 191 PHE A O 1
ATOM 1529 N N . ALA A 1 192 ? 5.984 13.709 -16.893 1.00 73.56 192 ALA A N 1
ATOM 1530 C CA . ALA A 1 192 ? 6.558 14.308 -18.097 1.00 73.56 192 ALA A CA 1
ATOM 1531 C C . ALA A 1 192 ? 8.083 14.100 -18.181 1.00 73.56 192 ALA A C 1
ATOM 1533 O O . ALA A 1 192 ? 8.600 13.778 -19.251 1.00 73.56 192 ALA A O 1
ATOM 1534 N N . TYR A 1 193 ? 8.794 14.220 -17.055 1.00 74.56 193 TYR A N 1
ATOM 1535 C CA . TYR A 1 193 ? 10.225 13.930 -16.968 1.00 74.56 193 TYR A CA 1
ATOM 1536 C C . TYR A 1 193 ? 10.535 12.457 -17.267 1.00 74.56 193 TYR A C 1
ATOM 1538 O O . TYR A 1 193 ? 11.404 12.183 -18.091 1.00 74.56 193 TYR A O 1
ATOM 1546 N N . GLN A 1 194 ? 9.800 11.506 -16.684 1.00 71.75 194 GLN A N 1
ATOM 1547 C CA . GLN A 1 194 ? 9.979 10.082 -16.986 1.00 71.75 194 GLN A CA 1
ATOM 1548 C C . GLN A 1 194 ? 9.718 9.769 -18.467 1.00 71.75 194 GLN A C 1
ATOM 1550 O O . GLN A 1 194 ? 10.470 9.005 -19.072 1.00 71.75 194 GLN A O 1
ATOM 1555 N N . CYS A 1 195 ? 8.693 10.378 -19.075 1.00 72.75 195 CYS A N 1
ATOM 1556 C CA . CYS A 1 195 ? 8.441 10.263 -20.514 1.00 72.75 195 CYS A CA 1
ATOM 1557 C C . CYS A 1 195 ? 9.615 10.805 -21.341 1.00 72.75 195 CYS A C 1
ATOM 1559 O O . CYS A 1 195 ? 10.026 10.172 -22.311 1.00 72.75 195 CYS A O 1
ATOM 1561 N N . PHE A 1 196 ? 10.180 11.948 -20.943 1.00 73.31 196 PHE A N 1
ATOM 1562 C CA . PHE A 1 196 ? 11.342 12.536 -21.604 1.00 73.31 196 PHE A CA 1
ATOM 1563 C C . PHE A 1 196 ? 12.583 11.641 -21.499 1.00 73.31 196 PHE A C 1
ATOM 1565 O O . PHE A 1 196 ? 13.209 11.363 -22.517 1.00 73.31 196 PHE A O 1
ATOM 1572 N N . VAL A 1 197 ? 12.918 11.151 -20.300 1.00 74.75 197 VAL A N 1
ATOM 1573 C CA . VAL A 1 197 ? 14.074 10.261 -20.085 1.00 74.75 197 VAL A CA 1
ATOM 1574 C C . VAL A 1 197 ? 13.940 8.989 -20.918 1.00 74.75 197 VAL A C 1
ATOM 1576 O O . VAL A 1 197 ? 14.866 8.654 -21.650 1.00 74.75 197 VAL A O 1
ATOM 1579 N N . LYS A 1 198 ? 12.765 8.343 -20.909 1.00 75.31 198 LYS A N 1
ATOM 1580 C CA . LYS A 1 198 ? 12.503 7.162 -21.748 1.00 75.31 198 LYS A CA 1
ATOM 1581 C C . LYS A 1 198 ? 12.697 7.446 -23.235 1.00 75.31 198 LYS A C 1
ATOM 1583 O O . LYS A 1 198 ? 13.362 6.673 -23.915 1.00 75.31 198 LYS A O 1
ATOM 1588 N N . ALA A 1 199 ? 12.165 8.561 -23.735 1.00 74.44 199 ALA A N 1
ATOM 1589 C CA . ALA A 1 199 ? 12.328 8.934 -25.138 1.00 74.44 199 ALA A CA 1
ATOM 1590 C C . ALA A 1 199 ? 13.805 9.185 -25.502 1.00 74.44 199 ALA A C 1
ATOM 1592 O O . ALA A 1 199 ? 14.252 8.815 -26.590 1.00 74.44 199 ALA A O 1
ATOM 1593 N N . VAL A 1 200 ? 14.578 9.790 -24.594 1.00 74.94 200 VAL A N 1
ATOM 1594 C CA . VAL A 1 200 ? 16.020 10.010 -24.776 1.00 74.94 200 VAL A CA 1
ATOM 1595 C C . VAL A 1 200 ? 16.786 8.686 -24.778 1.00 74.94 200 VAL A C 1
ATOM 1597 O O . VAL A 1 200 ? 17.627 8.483 -25.657 1.00 74.94 200 VAL A O 1
ATOM 1600 N N . ASP A 1 201 ? 16.484 7.780 -23.852 1.00 80.75 201 ASP A N 1
ATOM 1601 C CA . ASP A 1 201 ? 17.115 6.460 -23.776 1.00 80.75 201 ASP A CA 1
ATOM 1602 C C . ASP A 1 201 ? 16.809 5.618 -25.022 1.00 80.75 201 ASP A C 1
ATOM 1604 O O . ASP A 1 201 ? 17.720 5.039 -25.622 1.00 80.75 201 ASP A O 1
ATOM 1608 N N . GLU A 1 202 ? 15.558 5.623 -25.493 1.00 80.06 202 GLU A N 1
ATOM 1609 C CA . GLU A 1 202 ? 15.161 4.976 -26.749 1.00 80.06 202 GLU A CA 1
ATOM 1610 C C . GLU A 1 202 ? 15.926 5.551 -27.948 1.00 80.06 202 GLU A C 1
ATOM 1612 O O . GLU A 1 202 ? 16.426 4.800 -28.791 1.00 80.06 202 GLU A O 1
ATOM 1617 N N . CYS A 1 203 ? 16.088 6.876 -28.021 1.00 75.12 203 CYS A N 1
ATOM 1618 C CA . CYS A 1 203 ? 16.877 7.517 -29.074 1.00 75.12 203 CYS A CA 1
ATOM 1619 C C . CYS A 1 203 ? 18.347 7.080 -29.045 1.00 75.12 203 CYS A C 1
ATOM 1621 O O . CYS A 1 203 ? 18.923 6.788 -30.097 1.00 75.12 203 CYS A O 1
ATOM 1623 N N . GLN A 1 204 ? 18.963 7.010 -27.861 1.00 76.88 204 GLN A N 1
ATOM 1624 C CA . GLN A 1 204 ? 20.354 6.575 -27.717 1.00 76.88 204 GLN A CA 1
ATOM 1625 C C . GLN A 1 204 ? 20.534 5.106 -28.103 1.00 76.88 204 GLN A C 1
ATOM 1627 O O . GLN A 1 204 ? 21.465 4.776 -28.846 1.00 76.88 204 GLN A O 1
ATOM 1632 N N . MET A 1 205 ? 19.624 4.235 -27.664 1.00 74.69 205 MET A N 1
ATOM 1633 C CA . MET A 1 205 ? 19.652 2.814 -28.001 1.00 74.69 205 MET A CA 1
ATOM 1634 C C . MET A 1 205 ? 19.478 2.601 -29.510 1.00 74.69 205 MET A C 1
ATOM 1636 O O . MET A 1 205 ? 20.262 1.878 -30.125 1.00 74.69 205 MET A O 1
ATOM 1640 N N . ASN A 1 206 ? 18.528 3.300 -30.137 1.00 82.56 206 ASN A N 1
ATOM 1641 C CA . ASN A 1 206 ? 18.317 3.248 -31.584 1.00 82.56 206 ASN A CA 1
ATOM 1642 C C . ASN A 1 206 ? 19.537 3.764 -32.362 1.00 82.56 206 ASN A C 1
ATOM 1644 O O . ASN A 1 206 ? 19.936 3.174 -33.368 1.00 82.56 206 ASN A O 1
ATOM 1648 N N . ALA A 1 207 ? 20.186 4.830 -31.889 1.00 83.88 207 ALA A N 1
ATOM 1649 C CA . ALA A 1 207 ? 21.411 5.337 -32.500 1.00 83.88 207 ALA A CA 1
ATOM 1650 C C . ALA A 1 207 ? 22.570 4.328 -32.401 1.00 83.88 207 ALA A C 1
ATOM 1652 O O . ALA A 1 207 ? 23.329 4.165 -33.361 1.00 83.88 207 ALA A O 1
ATOM 1653 N N . ALA A 1 208 ? 22.704 3.630 -31.269 1.00 84.38 208 ALA A N 1
ATOM 1654 C CA . ALA A 1 208 ? 23.690 2.565 -31.094 1.00 84.38 208 ALA A CA 1
ATOM 1655 C C . ALA A 1 208 ? 23.407 1.372 -32.021 1.00 84.38 208 ALA A C 1
ATOM 1657 O O . ALA A 1 208 ? 24.320 0.887 -32.695 1.00 84.38 208 ALA A O 1
ATOM 1658 N N . LEU A 1 209 ? 22.141 0.959 -32.127 1.00 82.06 209 LEU A N 1
ATOM 1659 C CA . LEU A 1 209 ? 21.708 -0.124 -33.009 1.00 82.06 209 LEU A CA 1
ATOM 1660 C C . LEU A 1 209 ? 22.017 0.193 -34.481 1.00 82.06 209 LEU A C 1
ATOM 1662 O O . LEU A 1 209 ? 22.586 -0.631 -35.196 1.00 82.06 209 LEU A O 1
ATOM 1666 N N . ASN A 1 210 ? 21.735 1.424 -34.915 1.00 88.69 210 ASN A N 1
ATOM 1667 C CA . ASN A 1 210 ? 22.020 1.887 -36.274 1.00 88.69 210 ASN A CA 1
ATOM 1668 C C . ASN A 1 210 ? 23.524 1.925 -36.581 1.00 88.69 210 ASN A C 1
ATOM 1670 O O . ASN A 1 210 ? 23.940 1.561 -37.682 1.00 88.69 210 ASN A O 1
ATOM 1674 N N . LYS A 1 211 ? 24.363 2.317 -35.611 1.00 90.94 211 LYS A N 1
ATOM 1675 C CA . LYS A 1 211 ? 25.827 2.267 -35.765 1.00 90.94 211 LYS A CA 1
ATOM 1676 C C . LYS A 1 211 ? 26.327 0.834 -35.948 1.00 90.94 211 LYS A C 1
ATOM 1678 O O . LYS A 1 211 ? 27.152 0.597 -36.829 1.00 90.94 211 LYS A O 1
ATOM 1683 N N . LEU A 1 212 ? 25.816 -0.115 -35.163 1.00 89.56 212 LEU A N 1
ATOM 1684 C CA . LEU A 1 212 ? 26.165 -1.534 -35.296 1.00 89.56 212 LEU A CA 1
ATOM 1685 C C . LEU A 1 212 ? 25.708 -2.107 -36.645 1.00 89.56 212 LEU A C 1
ATOM 1687 O O . LEU A 1 212 ? 26.476 -2.802 -37.311 1.00 89.56 212 LEU A O 1
ATOM 1691 N N . ALA A 1 213 ? 24.498 -1.763 -37.095 1.00 89.75 213 ALA A N 1
ATOM 1692 C CA . ALA A 1 213 ? 23.990 -2.174 -38.403 1.00 89.75 213 ALA A CA 1
ATOM 1693 C C . ALA A 1 213 ? 24.878 -1.661 -39.553 1.00 89.75 213 ALA A C 1
ATOM 1695 O O . ALA A 1 213 ? 25.231 -2.425 -40.454 1.00 89.75 213 ALA A O 1
ATOM 1696 N N . ALA A 1 214 ? 25.311 -0.397 -39.489 1.00 90.44 214 ALA A N 1
ATOM 1697 C CA . ALA A 1 214 ? 26.226 0.180 -40.471 1.00 90.44 214 ALA A CA 1
ATOM 1698 C C . ALA A 1 214 ? 27.601 -0.518 -40.474 1.00 90.44 214 ALA A C 1
ATOM 1700 O O . ALA A 1 214 ? 28.160 -0.784 -41.539 1.00 90.44 214 ALA A O 1
ATOM 1701 N N . GLN A 1 215 ? 28.135 -0.871 -39.299 1.00 91.06 215 GLN A N 1
ATOM 1702 C CA . GLN A 1 215 ? 29.398 -1.611 -39.183 1.00 91.06 215 GLN A CA 1
ATOM 1703 C C . GLN A 1 215 ? 29.310 -3.020 -39.789 1.00 91.06 215 GLN A C 1
ATOM 1705 O O . GLN A 1 215 ? 30.229 -3.447 -40.491 1.00 91.06 215 GLN A O 1
ATOM 1710 N N . LEU A 1 216 ? 28.196 -3.728 -39.576 1.00 85.88 216 LEU A N 1
ATOM 1711 C CA . LEU A 1 216 ? 27.965 -5.049 -40.167 1.00 85.88 216 LEU A CA 1
ATOM 1712 C C . LEU A 1 216 ? 27.877 -4.987 -41.698 1.00 85.88 216 LEU A C 1
ATOM 1714 O O . LEU A 1 216 ? 28.491 -5.809 -42.381 1.00 85.88 216 LEU A O 1
ATOM 1718 N N . GLN A 1 217 ? 27.189 -3.986 -42.252 1.00 86.06 217 GLN A N 1
ATOM 1719 C CA . GLN A 1 217 ? 27.130 -3.781 -43.704 1.00 86.06 217 GLN A CA 1
ATOM 1720 C C . GLN A 1 217 ? 28.518 -3.505 -44.301 1.00 86.06 217 GLN A C 1
ATOM 1722 O O . GLN A 1 217 ? 28.879 -4.081 -45.330 1.00 86.06 217 GLN A O 1
ATOM 1727 N N . GLN A 1 218 ? 29.336 -2.688 -43.630 1.00 85.88 218 GLN A N 1
ATOM 1728 C CA . GLN A 1 218 ? 30.710 -2.419 -44.060 1.00 85.88 218 GLN A CA 1
ATOM 1729 C C . GLN A 1 218 ? 31.595 -3.674 -44.005 1.00 85.88 218 GLN A C 1
ATOM 1731 O O . GLN A 1 218 ? 32.378 -3.910 -44.927 1.00 85.88 218 GLN A O 1
ATOM 1736 N N . GLN A 1 219 ? 31.454 -4.524 -42.981 1.00 83.25 219 GLN A N 1
ATOM 1737 C CA . GLN A 1 219 ? 32.182 -5.798 -42.911 1.00 83.25 219 GLN A CA 1
ATOM 1738 C C . GLN A 1 219 ? 31.787 -6.766 -44.031 1.00 83.25 219 GLN A C 1
ATOM 1740 O O . GLN A 1 219 ? 32.661 -7.416 -44.613 1.00 83.25 219 GLN A O 1
ATOM 1745 N N . GLN A 1 220 ? 30.500 -6.849 -44.374 1.00 80.69 220 GLN A N 1
ATOM 1746 C CA . GLN A 1 220 ? 30.021 -7.697 -45.469 1.00 80.69 220 GLN A CA 1
ATOM 1747 C C . GLN A 1 220 ? 30.546 -7.210 -46.826 1.00 80.69 220 GLN A C 1
ATOM 1749 O O . GLN A 1 220 ? 31.055 -8.008 -47.617 1.00 80.69 220 GLN A O 1
ATOM 1754 N N . GLN A 1 221 ? 30.524 -5.896 -47.072 1.00 76.31 221 GLN A N 1
ATOM 1755 C CA . GLN A 1 221 ? 31.085 -5.306 -48.292 1.00 76.31 221 GLN A CA 1
ATOM 1756 C C . GLN A 1 221 ? 32.607 -5.497 -48.381 1.00 76.31 221 GLN A C 1
ATOM 1758 O O . GLN A 1 221 ? 33.122 -5.897 -49.426 1.00 76.31 221 GLN A O 1
ATOM 1763 N N . ALA A 1 222 ? 33.338 -5.296 -47.281 1.00 74.19 222 ALA A N 1
ATOM 1764 C CA . ALA A 1 222 ? 34.785 -5.507 -47.238 1.00 74.19 222 ALA A CA 1
ATOM 1765 C C . ALA A 1 222 ? 35.174 -6.978 -47.471 1.00 74.19 222 ALA A C 1
ATOM 1767 O O . ALA A 1 222 ? 36.184 -7.259 -48.120 1.00 74.19 222 ALA A O 1
ATOM 1768 N N . SER A 1 223 ? 34.370 -7.919 -46.973 1.00 70.69 223 SER A N 1
ATOM 1769 C CA . SER A 1 223 ? 34.559 -9.360 -47.188 1.00 70.69 223 SER A CA 1
ATOM 1770 C C . SER A 1 223 ? 34.291 -9.759 -48.642 1.00 70.69 223 SER A C 1
ATOM 1772 O O . SER A 1 223 ? 35.080 -10.499 -49.231 1.00 70.69 223 SER A O 1
ATOM 1774 N N . SER A 1 224 ? 33.242 -9.201 -49.255 1.00 68.81 224 SER A N 1
ATOM 1775 C CA . SER A 1 224 ? 32.900 -9.423 -50.667 1.00 68.81 224 SER A CA 1
ATOM 1776 C C . SER A 1 224 ? 33.976 -8.879 -51.623 1.00 68.81 224 SER A C 1
ATOM 1778 O O . SER A 1 224 ? 34.439 -9.579 -52.526 1.00 68.81 224 SER A O 1
ATOM 1780 N N . CYS A 1 225 ? 34.502 -7.676 -51.361 1.00 62.97 225 CYS A N 1
ATOM 1781 C CA . CYS A 1 225 ? 35.604 -7.096 -52.139 1.00 62.97 225 CYS A CA 1
ATOM 1782 C C . CYS A 1 225 ? 36.924 -7.883 -52.014 1.00 62.97 225 CYS A C 1
ATOM 1784 O O . CYS A 1 225 ? 37.706 -7.935 -52.967 1.00 62.97 225 CYS A O 1
ATOM 1786 N N . LYS A 1 226 ? 37.191 -8.514 -50.861 1.00 64.25 226 LYS A N 1
ATOM 1787 C CA . LYS A 1 226 ? 38.367 -9.386 -50.668 1.00 64.25 226 LYS A CA 1
ATOM 1788 C C . LYS A 1 226 ? 38.255 -10.709 -51.436 1.00 64.25 226 LYS A C 1
ATOM 1790 O O . LYS A 1 226 ? 39.280 -11.227 -51.871 1.00 64.25 226 LYS A O 1
ATOM 1795 N N . LEU A 1 227 ? 37.042 -11.233 -51.625 1.00 58.28 227 LEU A N 1
ATOM 1796 C CA . LEU A 1 227 ? 36.773 -12.417 -52.452 1.00 58.28 227 LEU A CA 1
ATOM 1797 C C . LEU A 1 227 ? 36.965 -12.128 -53.948 1.00 58.28 227 LEU A C 1
ATOM 1799 O O . LEU A 1 227 ? 37.599 -12.919 -54.641 1.00 58.28 227 LEU A O 1
ATOM 1803 N N . LEU A 1 228 ? 36.512 -10.969 -54.434 1.00 57.72 228 LEU A N 1
ATOM 1804 C CA . LEU A 1 228 ? 36.682 -10.572 -55.839 1.00 57.72 228 LEU A CA 1
ATOM 1805 C C . LEU A 1 228 ? 38.151 -10.345 -56.234 1.00 57.72 228 LEU A C 1
ATOM 1807 O O . LEU A 1 228 ? 38.553 -10.726 -57.329 1.00 57.72 228 LEU A O 1
ATOM 1811 N N . LYS A 1 229 ? 38.984 -9.798 -55.337 1.00 59.56 229 LYS A N 1
ATOM 1812 C CA . LYS A 1 229 ? 40.422 -9.589 -55.603 1.00 59.56 229 LYS A CA 1
ATOM 1813 C C . LYS A 1 229 ? 41.267 -10.869 -55.593 1.00 59.56 229 LYS A C 1
ATOM 1815 O O . LYS A 1 229 ? 42.387 -10.835 -56.082 1.00 59.56 229 LYS A O 1
ATOM 1820 N N . LYS A 1 230 ? 40.765 -11.984 -55.048 1.00 58.69 230 LYS A N 1
ATOM 1821 C CA . LYS A 1 230 ? 41.467 -13.283 -55.064 1.00 58.69 230 LYS A CA 1
ATOM 1822 C C . LYS A 1 230 ? 41.236 -14.098 -56.343 1.00 58.69 230 LYS A C 1
ATOM 1824 O O . LYS A 1 230 ? 41.936 -15.083 -56.538 1.00 58.69 230 LYS A O 1
ATOM 1829 N N . ASN A 1 231 ? 40.289 -13.695 -57.195 1.00 55.47 231 ASN A N 1
ATOM 1830 C CA . ASN A 1 231 ? 39.886 -14.443 -58.394 1.00 55.47 231 ASN A CA 1
ATOM 1831 C C . ASN A 1 231 ? 40.396 -13.849 -59.719 1.00 55.47 231 ASN A C 1
ATOM 1833 O O . ASN A 1 231 ? 40.025 -14.348 -60.778 1.00 55.47 231 ASN A O 1
ATOM 1837 N N . PHE A 1 232 ? 41.239 -12.815 -59.682 1.00 54.28 232 PHE A N 1
ATOM 1838 C CA . PHE A 1 232 ? 41.939 -12.315 -60.866 1.00 54.28 232 PHE A CA 1
ATOM 1839 C C . PHE A 1 232 ? 43.451 -12.529 -60.681 1.00 54.28 232 PHE A C 1
ATOM 1841 O O . PHE A 1 232 ? 44.024 -11.867 -59.812 1.00 54.28 232 PHE A O 1
ATOM 1848 N N . PRO A 1 233 ? 44.062 -13.488 -61.406 1.00 56.50 233 PRO A N 1
ATOM 1849 C CA . PRO A 1 233 ? 45.513 -13.664 -61.454 1.00 56.50 233 PRO A CA 1
ATOM 1850 C C . PRO A 1 233 ? 46.212 -12.539 -62.228 1.00 56.50 233 PRO A C 1
ATOM 1852 O O . PRO A 1 233 ? 45.577 -11.951 -63.136 1.00 56.50 233 PRO A O 1
#

pLDDT: mean 75.29, std 16.53, range [30.91, 95.56]